Protein AF-0000000069184743 (afdb_homodimer)

Solvent-accessible surface area (backbone atoms only — not comparable to full-atom values): 16119 Å² total; per-residue (Å²): 104,73,85,36,41,31,36,36,33,42,40,35,36,48,42,77,64,71,94,54,90,85,60,66,36,21,38,26,42,37,39,38,44,95,86,50,75,48,71,49,58,67,15,72,68,31,46,42,55,31,58,56,67,32,76,44,82,43,74,52,54,89,83,36,67,30,40,39,35,36,28,29,59,42,98,88,50,79,61,42,82,63,33,32,42,75,45,44,27,59,48,68,73,38,28,46,40,80,41,68,21,28,46,97,89,35,80,39,33,36,36,37,36,34,41,38,80,56,74,61,80,45,72,60,56,41,50,48,49,47,45,47,47,45,45,46,52,48,48,55,64,57,49,77,76,76,71,78,129,104,73,85,37,41,33,36,36,32,41,40,36,36,45,43,76,63,73,96,54,91,86,58,66,36,21,37,28,39,38,40,39,44,95,86,50,76,47,71,50,58,69,16,72,68,31,47,40,56,30,59,57,66,33,76,45,82,43,74,50,53,87,81,37,67,30,41,38,37,35,27,29,59,43,98,88,50,78,61,42,81,63,32,30,39,73,45,47,27,60,47,67,73,38,30,47,40,78,38,70,22,28,46,96,88,36,78,39,36,35,37,38,36,33,43,39,79,56,73,60,81,47,73,60,54,43,50,49,50,48,44,47,47,45,44,46,49,48,48,54,66,58,48,74,76,76,69,77,126

Foldseek 3Di:
DLLFKAKDFDFKAAAPDDPDDPAAFFKKKWKDWPVDIDIFDTQPSQHRIGGTRDIDIDGHDAFTKMKMFIWTDDPVDDTHTGDIDIDHSCCGSFVKDWDFDDDPRDGDDIDIDTDDDDPPPPPCVCVVVVVVVCVVVVVVVVPDPPPDD/DLLFKFKDFDFKAAAPDDPDDPAAFFKKKWKDWPVDIDIFDTQPSQHRIGGTRDIDIDGHDAFTKMKMFIWTDDPVDDTHTGDIDIDHSCCGSFVKDWDFDDDPRDGDDIDIDTDDDDPPPPPCVCVVVCVVCCVVVVVVVPPDPPPDD

Structure (mmCIF, N/CA/C/O backbone):
data_AF-0000000069184743-model_v1
#
loop_
_entity.id
_entity.type
_entity.pdbx_description
1 polymer 'Chromosome undetermined scaffold_4, whole genome shotgun sequence'
#
loop_
_atom_site.group_PDB
_atom_site.id
_atom_site.type_symbol
_atom_site.label_atom_id
_atom_site.label_alt_id
_atom_site.label_comp_id
_atom_site.label_asym_id
_atom_site.label_entity_id
_atom_site.label_seq_id
_atom_site.pdbx_PDB_ins_code
_atom_site.Cartn_x
_atom_site.Cartn_y
_atom_site.Cartn_z
_atom_site.occupancy
_atom_site.B_iso_or_equiv
_atom_site.auth_seq_id
_atom_site.auth_comp_id
_atom_site.auth_asym_id
_atom_site.auth_atom_id
_atom_site.pdbx_PDB_model_num
ATOM 1 N N . MET A 1 1 ? 13.211 12.25 -16.141 1 38.31 1 MET A N 1
ATOM 2 C CA . MET A 1 1 ? 12.016 12.445 -15.312 1 38.31 1 MET A CA 1
ATOM 3 C C . MET A 1 1 ? 12.328 12.203 -13.836 1 38.31 1 MET A C 1
ATOM 5 O O . MET A 1 1 ? 13.07 11.281 -13.5 1 38.31 1 MET A O 1
ATOM 9 N N . ASP A 1 2 ? 12.148 13.32 -13.094 1 52.69 2 ASP A N 1
ATOM 10 C CA . ASP A 1 2 ? 12.672 13.203 -11.742 1 52.69 2 ASP A CA 1
ATOM 11 C C . ASP A 1 2 ? 12 12.062 -10.984 1 52.69 2 ASP A C 1
ATOM 13 O O . ASP A 1 2 ? 10.836 12.156 -10.609 1 52.69 2 ASP A O 1
ATOM 17 N N . ASP A 1 3 ? 12.477 10.93 -11.164 1 61.91 3 ASP A N 1
ATOM 18 C CA . ASP A 1 3 ? 12.078 9.641 -10.609 1 61.91 3 ASP A CA 1
ATOM 19 C C . ASP A 1 3 ? 11.859 9.742 -9.102 1 61.91 3 ASP A C 1
ATOM 21 O O . ASP A 1 3 ? 11.391 8.789 -8.477 1 61.91 3 ASP A O 1
ATOM 25 N N . ARG A 1 4 ? 12 11.031 -8.656 1 75.75 4 ARG A N 1
ATOM 26 C CA . ARG A 1 4 ? 11.938 11.156 -7.203 1 75.75 4 ARG A CA 1
ATOM 27 C C . ARG A 1 4 ? 10.641 11.844 -6.773 1 75.75 4 ARG A C 1
ATOM 29 O O . ARG A 1 4 ? 10.281 11.812 -5.598 1 75.75 4 ARG A O 1
ATOM 36 N N . LYS A 1 5 ? 9.945 12.414 -7.773 1 80.25 5 LYS A N 1
ATOM 37 C CA . LYS A 1 5 ? 8.727 13.125 -7.414 1 80.25 5 LYS A CA 1
ATOM 38 C C . LYS A 1 5 ? 7.52 12.195 -7.434 1 80.25 5 LYS A C 1
ATOM 40 O O . LYS A 1 5 ? 7.406 11.336 -8.312 1 80.25 5 LYS A O 1
ATOM 45 N N . ARG A 1 6 ? 6.707 12.391 -6.344 1 82.44 6 ARG A N 1
ATOM 46 C CA . ARG A 1 6 ? 5.477 11.617 -6.207 1 82.44 6 ARG A CA 1
ATOM 47 C C . ARG A 1 6 ? 4.309 12.516 -5.816 1 82.44 6 ARG A C 1
ATOM 49 O O . ARG A 1 6 ? 4.473 13.445 -5.016 1 82.44 6 ARG A O 1
ATOM 56 N N . LYS A 1 7 ? 3.264 12.273 -6.48 1 85.38 7 LYS A N 1
ATOM 57 C CA . LYS A 1 7 ? 1.997 12.852 -6.031 1 85.38 7 LYS A CA 1
ATOM 58 C C . LYS A 1 7 ? 1.357 11.984 -4.949 1 85.38 7 LYS A C 1
ATOM 60 O O . LYS A 1 7 ? 1.132 10.789 -5.152 1 85.38 7 LYS A O 1
ATOM 65 N N . ILE A 1 8 ? 1.151 12.562 -3.801 1 90.62 8 ILE A N 1
ATOM 66 C CA . ILE A 1 8 ? 0.496 11.859 -2.703 1 90.62 8 ILE A CA 1
ATOM 67 C C . ILE A 1 8 ? -0.889 12.453 -2.461 1 90.62 8 ILE A C 1
ATOM 69 O O . ILE A 1 8 ? -1.027 13.664 -2.283 1 90.62 8 ILE A O 1
ATOM 73 N N . VAL A 1 9 ? -1.854 11.633 -2.527 1 92.19 9 VAL A N 1
ATOM 74 C CA . VAL A 1 9 ? -3.207 12.016 -2.139 1 92.19 9 VAL A CA 1
ATOM 75 C C . VAL A 1 9 ? -3.482 11.555 -0.708 1 92.19 9 VAL A C 1
ATOM 77 O O . VAL A 1 9 ? -3.48 10.352 -0.423 1 92.19 9 VAL A O 1
ATOM 80 N N . ILE A 1 10 ? -3.668 12.531 0.153 1 96.88 10 ILE A N 1
ATOM 81 C CA . ILE A 1 10 ? -4.059 12.258 1.531 1 96.88 10 ILE A CA 1
ATOM 82 C C . ILE A 1 10 ? -5.578 12.125 1.621 1 96.88 10 ILE A C 1
ATOM 84 O O . ILE A 1 10 ? -6.297 13.125 1.593 1 96.88 10 ILE A O 1
ATOM 88 N N . LYS A 1 11 ? -6.035 10.93 1.837 1 94.44 11 LYS A N 1
ATOM 89 C CA . LYS A 1 11 ? -7.473 10.688 1.71 1 94.44 11 LYS A CA 1
ATOM 90 C C . LYS A 1 11 ? -8.195 11.008 3.014 1 94.44 11 LYS A C 1
ATOM 92 O O . LYS A 1 11 ? -9 11.945 3.07 1 94.44 11 LYS A O 1
ATOM 97 N N . GLY A 1 12 ? -7.934 10.258 3.994 1 97.75 12 GLY A N 1
ATOM 98 C CA . GLY A 1 12 ? -8.586 10.383 5.289 1 97.75 12 GLY A CA 1
ATOM 99 C C . GLY A 1 12 ? -7.992 9.461 6.344 1 97.75 12 GLY A C 1
ATOM 100 O O . GLY A 1 12 ? -6.957 8.836 6.117 1 97.75 12 GLY A O 1
ATOM 101 N N . ALA A 1 13 ? -8.641 9.547 7.512 1 98.25 13 ALA A N 1
ATOM 102 C CA . ALA A 1 13 ? -8.18 8.703 8.602 1 98.25 13 ALA A CA 1
ATOM 103 C C . ALA A 1 13 ? -9.344 8.242 9.477 1 98.25 13 ALA A C 1
ATOM 105 O O . ALA A 1 13 ? -10.414 8.852 9.461 1 98.25 13 ALA A O 1
ATOM 106 N N . ASN A 1 14 ? -9.125 7.125 10.062 1 98.06 14 ASN A N 1
ATOM 107 C CA . ASN A 1 14 ? -9.953 6.633 11.156 1 98.06 14 ASN A CA 1
ATOM 108 C C . ASN A 1 14 ? -9.172 6.59 12.469 1 98.06 14 ASN A C 1
ATOM 110 O O . ASN A 1 14 ? -8.273 5.766 12.633 1 98.06 14 ASN A O 1
ATOM 114 N N . LEU A 1 15 ? -9.594 7.492 13.406 1 98.38 15 LEU A N 1
ATOM 115 C CA . LEU A 1 15 ? -8.836 7.641 14.641 1 98.38 15 LEU A CA 1
ATOM 116 C C . LEU A 1 15 ? -9.641 7.129 15.836 1 98.38 15 LEU A C 1
ATOM 118 O O . LEU A 1 15 ? -10.875 7.195 15.828 1 98.38 15 LEU A O 1
ATOM 122 N N . THR A 1 16 ? -8.938 6.66 16.812 1 98 16 THR A N 1
ATOM 123 C CA . THR A 1 16 ? -9.594 6.23 18.047 1 98 16 THR A CA 1
ATOM 124 C C . THR A 1 16 ? -9.266 7.188 19.188 1 98 16 THR A C 1
ATOM 126 O O . THR A 1 16 ? -9.898 7.129 20.25 1 98 16 THR A O 1
ATOM 129 N N . ARG A 1 17 ? -8.328 8.102 18.938 1 97.25 17 ARG A N 1
ATOM 130 C CA . ARG A 1 17 ? -7.898 9.055 19.953 1 97.25 17 ARG A CA 1
ATOM 131 C C . ARG A 1 17 ? -8.453 10.445 19.672 1 97.25 17 ARG A C 1
ATOM 133 O O . ARG A 1 17 ? -8.461 10.891 18.516 1 97.25 17 ARG A O 1
ATOM 140 N N . SER A 1 18 ? -8.891 11.039 20.734 1 96.12 18 SER A N 1
ATOM 141 C CA . SER A 1 18 ? -9.25 12.453 20.719 1 96.12 18 SER A CA 1
ATOM 142 C C . SER A 1 18 ? -8.406 13.266 21.688 1 96.12 18 SER A C 1
ATOM 144 O O . SER A 1 18 ? -8.117 12.805 22.797 1 96.12 18 SER A O 1
ATOM 146 N N . THR A 1 19 ? -8.047 14.438 21.172 1 94.56 19 THR A N 1
ATOM 147 C CA . THR A 1 19 ? -7.301 15.336 22.047 1 94.56 19 THR A CA 1
ATOM 148 C C . THR A 1 19 ? -8.25 16.266 22.797 1 94.56 19 THR A C 1
ATOM 150 O O . THR A 1 19 ? -7.816 17.047 23.656 1 94.56 19 THR A O 1
ATOM 153 N N . LYS A 1 20 ? -9.477 16.188 22.469 1 90.31 20 LYS A N 1
ATOM 154 C CA . LYS A 1 20 ? -10.477 17.109 23.016 1 90.31 20 LYS A CA 1
ATOM 155 C C . LYS A 1 20 ? -11.477 16.359 23.891 1 90.31 20 LYS A C 1
ATOM 157 O O . LYS A 1 20 ? -11.805 15.203 23.625 1 90.31 20 LYS A O 1
ATOM 162 N N . LEU A 1 21 ? -12 17.078 24.906 1 87.94 21 LEU A N 1
ATOM 163 C CA . LEU A 1 21 ? -13.023 16.531 25.797 1 87.94 21 LEU A CA 1
ATOM 164 C C . LEU A 1 21 ? -14.406 17.062 25.422 1 87.94 21 LEU A C 1
ATOM 166 O O . LEU A 1 21 ? -15.383 16.312 25.422 1 87.94 21 LEU A O 1
ATOM 170 N N . PHE A 1 22 ? -14.516 18.297 25 1 87.75 22 PHE A N 1
ATOM 171 C CA . PHE A 1 22 ? -15.836 18.891 24.859 1 87.75 22 PHE A CA 1
ATOM 172 C C . PHE A 1 22 ? -16.047 19.422 23.453 1 87.75 22 PHE A C 1
ATOM 174 O O . PHE A 1 22 ? -17.172 19.672 23.031 1 87.75 22 PHE A O 1
ATOM 181 N N . SER A 1 23 ? -14.953 19.766 22.75 1 90.12 23 SER A N 1
ATOM 182 C CA . SER A 1 23 ? -15.062 20.266 21.391 1 90.12 23 SER A CA 1
ATOM 183 C C . SER A 1 23 ? -14.57 19.234 20.375 1 90.12 23 SER A C 1
ATOM 185 O O . SER A 1 23 ? -13.938 18.25 20.766 1 90.12 23 SER A O 1
ATOM 187 N N . LYS A 1 24 ? -14.984 19.453 19.156 1 94.94 24 LYS A N 1
ATOM 188 C CA . LYS A 1 24 ? -14.555 18.531 18.109 1 94.94 24 LYS A CA 1
ATOM 189 C C . LYS A 1 24 ? -13.148 18.859 17.609 1 94.94 24 LYS A C 1
ATOM 191 O O . LYS A 1 24 ? -12.766 20.031 17.547 1 94.94 24 LYS A O 1
ATOM 196 N N . MET A 1 25 ? -12.414 17.859 17.234 1 97.31 25 MET A N 1
ATOM 197 C CA . MET A 1 25 ? -11.078 18.062 16.672 1 97.31 25 MET A CA 1
ATOM 198 C C . MET A 1 25 ? -11.172 18.609 15.25 1 97.31 25 MET A C 1
ATOM 200 O O . MET A 1 25 ? -12.117 18.312 14.523 1 97.31 25 MET A O 1
ATOM 204 N N . ASN A 1 26 ? -10.172 19.359 14.867 1 98.12 26 ASN A N 1
ATOM 205 C CA . ASN A 1 26 ? -9.969 19.891 13.523 1 98.12 26 ASN A CA 1
ATOM 206 C C . ASN A 1 26 ? -8.672 19.391 12.906 1 98.12 26 ASN A C 1
ATOM 208 O O . ASN A 1 26 ? -7.723 20.156 12.727 1 98.12 26 ASN A O 1
ATOM 212 N N . PRO A 1 27 ? -8.633 18.125 12.57 1 98.6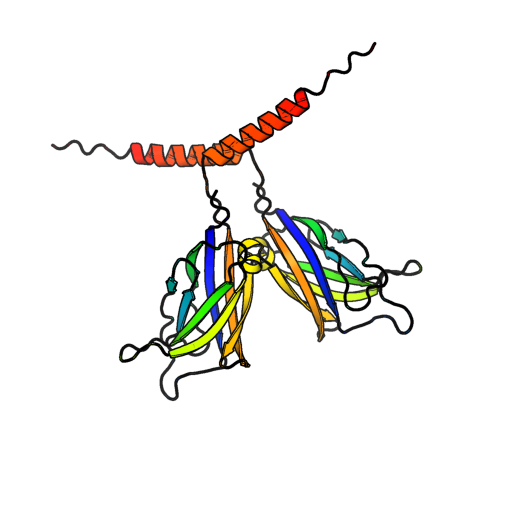2 27 PRO A N 1
ATOM 213 C CA . PRO A 1 27 ? -7.375 17.5 12.172 1 98.62 27 PRO A CA 1
ATOM 214 C C . PRO A 1 27 ? -6.863 18 10.828 1 98.62 27 P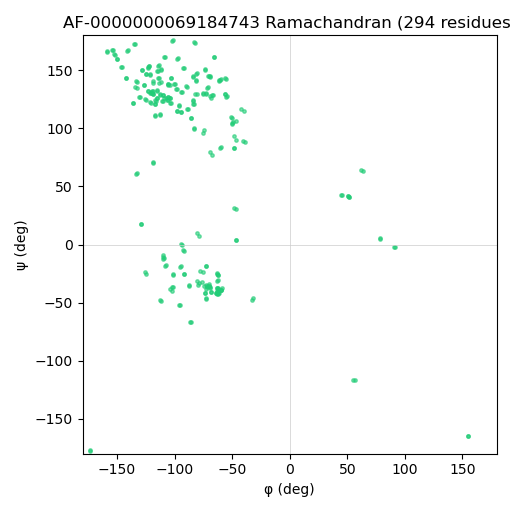RO A C 1
ATOM 216 O O . PRO A 1 27 ? -7.656 18.266 9.922 1 98.62 27 PRO A O 1
ATOM 219 N N . PHE A 1 28 ? -5.555 18.109 10.68 1 98.69 28 PHE A N 1
ATOM 220 C CA . PHE A 1 28 ? -4.824 18.266 9.43 1 98.69 28 PHE A CA 1
ATOM 221 C C . PHE A 1 28 ? -3.529 17.453 9.461 1 98.69 28 PHE A C 1
ATOM 223 O O . PHE A 1 28 ? -3.125 16.953 10.523 1 98.69 28 PHE A O 1
ATOM 230 N N . VAL A 1 29 ? -2.924 17.297 8.273 1 98.75 29 VAL A N 1
ATOM 231 C CA . VAL A 1 29 ? -1.747 16.438 8.156 1 98.75 29 VAL A CA 1
ATOM 232 C C . VAL A 1 29 ? -0.531 17.281 7.781 1 98.75 29 VAL A C 1
ATOM 234 O O . VAL A 1 29 ? -0.613 18.141 6.902 1 98.75 29 VAL A O 1
ATOM 237 N N . LYS A 1 30 ? 0.508 17.062 8.477 1 98.5 30 LYS A N 1
ATOM 238 C CA . LYS A 1 30 ? 1.821 17.578 8.117 1 98.5 30 LYS A CA 1
ATOM 239 C C . LYS A 1 30 ? 2.742 16.484 7.613 1 98.5 30 LYS A C 1
ATOM 241 O O . LYS A 1 30 ? 2.889 15.438 8.266 1 98.5 30 LYS A O 1
ATOM 246 N N . ILE A 1 31 ? 3.303 16.688 6.434 1 97.75 31 ILE A N 1
ATOM 247 C CA . ILE A 1 31 ? 4.293 15.789 5.859 1 97.75 31 ILE A CA 1
ATOM 248 C C . ILE A 1 31 ? 5.68 16.422 5.938 1 97.75 31 ILE A C 1
ATOM 250 O O . ILE A 1 31 ? 5.887 17.531 5.449 1 97.75 31 ILE A O 1
ATOM 254 N N . ILE A 1 32 ? 6.551 15.672 6.559 1 97.69 32 ILE A N 1
ATOM 255 C CA . ILE A 1 32 ? 7.895 16.203 6.758 1 97.69 32 ILE A CA 1
ATOM 256 C C . ILE A 1 32 ? 8.906 15.336 6.012 1 97.69 32 ILE A C 1
ATOM 258 O O . ILE A 1 32 ? 9.156 14.188 6.398 1 97.69 32 ILE A O 1
ATOM 262 N N . THR A 1 33 ? 9.484 15.922 4.977 1 95.5 33 THR A N 1
ATOM 263 C CA . THR A 1 33 ? 10.594 15.289 4.273 1 95.5 33 THR A CA 1
ATOM 264 C C . THR A 1 33 ? 11.922 15.922 4.684 1 95.5 33 THR A C 1
ATOM 266 O O . THR A 1 33 ? 11.953 16.859 5.48 1 95.5 33 THR A O 1
ATOM 269 N N . GLN A 1 34 ? 13.031 15.273 4.113 1 94 34 GLN A N 1
ATOM 270 C CA . GLN A 1 34 ? 14.336 15.867 4.395 1 94 34 GLN A CA 1
ATOM 271 C C . GLN A 1 34 ? 14.438 17.281 3.826 1 94 34 GLN A C 1
ATOM 273 O O . GLN A 1 34 ? 15.148 18.125 4.371 1 94 34 GLN A O 1
ATOM 278 N N . LYS A 1 35 ? 13.711 17.578 2.85 1 91.94 35 LYS A N 1
ATOM 279 C CA . LYS A 1 35 ? 13.852 18.828 2.1 1 91.94 35 LYS A CA 1
ATOM 280 C C . LYS A 1 35 ? 12.773 19.844 2.49 1 91.94 35 LYS A C 1
ATOM 282 O O . LYS A 1 35 ? 13.047 21.031 2.6 1 91.94 35 LYS A O 1
ATOM 287 N N . GLN A 1 36 ? 11.547 19.375 2.695 1 94.06 36 GLN A N 1
ATOM 288 C CA . GLN A 1 36 ? 10.422 20.312 2.818 1 94.06 36 GLN A CA 1
ATOM 289 C C . GLN A 1 36 ? 9.344 19.734 3.736 1 94.06 36 GLN A C 1
ATOM 291 O O . GLN A 1 36 ? 9.367 18.562 4.078 1 94.06 36 GLN A O 1
ATOM 296 N N . GLN A 1 37 ? 8.539 20.672 4.215 1 97 37 GLN A N 1
ATOM 297 C CA . GLN A 1 37 ? 7.324 20.328 4.934 1 97 37 GLN A CA 1
ATOM 298 C C . GLN A 1 37 ? 6.078 20.719 4.148 1 97 37 GLN A C 1
ATOM 300 O O . GLN A 1 37 ? 6.062 21.781 3.5 1 97 37 GLN A O 1
ATOM 305 N N . TYR A 1 38 ? 5.062 19.828 4.191 1 95.75 38 TYR A N 1
ATOM 306 C CA . TYR A 1 38 ? 3.779 20.062 3.545 1 95.75 38 TYR A CA 1
ATOM 307 C C . TYR A 1 38 ? 2.637 19.969 4.547 1 95.75 38 TYR A C 1
ATOM 309 O O . TYR A 1 38 ? 2.752 19.266 5.562 1 95.75 38 TYR A O 1
ATOM 317 N N . ARG A 1 39 ? 1.581 20.656 4.266 1 96.44 39 ARG A N 1
ATOM 318 C CA . ARG A 1 39 ? 0.405 20.609 5.129 1 96.44 39 ARG A CA 1
ATOM 319 C C . ARG A 1 39 ? -0.869 20.422 4.309 1 96.44 39 ARG A C 1
ATOM 321 O O . ARG A 1 39 ? -1.02 21.016 3.242 1 96.44 39 ARG A O 1
ATOM 328 N N . SER A 1 40 ? -1.727 19.641 4.824 1 97.25 40 SER A N 1
ATOM 329 C CA . SER A 1 40 ? -3.047 19.5 4.223 1 97.25 40 SER A CA 1
ATOM 330 C C . SER A 1 40 ? -3.984 20.609 4.672 1 97.25 40 SER A C 1
ATOM 332 O O . SER A 1 40 ? -3.643 21.406 5.555 1 97.25 40 SER A O 1
ATOM 334 N N . SER A 1 41 ? -5.172 20.609 4.062 1 97.62 41 SER A N 1
ATOM 335 C CA . SER A 1 41 ? -6.266 21.406 4.605 1 97.62 41 SER A CA 1
ATOM 336 C C . SER A 1 41 ? -6.715 20.891 5.965 1 97.62 41 SER A C 1
ATOM 338 O O . SER A 1 41 ? -6.41 19.75 6.328 1 97.62 41 SER A O 1
ATOM 340 N N . ILE A 1 42 ? -7.395 21.766 6.645 1 98.12 42 ILE A N 1
ATOM 341 C CA . ILE A 1 42 ? -7.988 21.406 7.926 1 98.12 42 ILE A CA 1
ATOM 342 C C . ILE A 1 42 ? -9.344 20.734 7.691 1 98.12 42 ILE A C 1
ATOM 344 O O . ILE A 1 42 ? -10.188 21.266 6.965 1 98.12 42 ILE A O 1
ATOM 348 N N . SER A 1 43 ? -9.484 19.531 8.211 1 97.88 43 SER A N 1
ATOM 349 C CA . SER A 1 43 ? -10.812 18.922 8.234 1 97.88 43 SER A CA 1
ATOM 350 C C . SER A 1 43 ? -11.625 19.406 9.43 1 97.88 43 SER A C 1
ATOM 352 O O . SER A 1 43 ? -11.508 18.859 10.531 1 97.88 43 SER A O 1
ATOM 354 N N . LYS A 1 44 ? -12.523 20.359 9.18 1 96.56 44 LYS A N 1
ATOM 355 C CA . LYS A 1 44 ? -13.156 21.109 10.273 1 96.56 44 LYS A CA 1
ATOM 356 C C . LYS A 1 44 ? -14.148 20.234 11.031 1 96.56 44 LYS A C 1
ATOM 358 O O . LYS A 1 44 ? -14.984 19.562 10.422 1 96.56 44 LYS A O 1
ATOM 363 N N . ALA A 1 45 ? -14.086 20.297 12.297 1 95.62 45 ALA A N 1
ATOM 364 C CA . ALA A 1 45 ? -14.984 19.609 13.219 1 95.62 45 ALA A CA 1
ATOM 365 C C . ALA A 1 45 ? -15.195 18.156 12.805 1 95.62 45 ALA A C 1
ATOM 367 O O . ALA A 1 45 ? -16.312 17.641 12.867 1 95.62 45 ALA A O 1
ATOM 368 N N . ALA A 1 46 ? -14.086 17.469 12.398 1 95.81 46 ALA A N 1
ATOM 369 C CA . ALA A 1 46 ? -14.203 16.109 11.859 1 95.81 46 ALA A CA 1
ATOM 370 C C . ALA A 1 46 ? -13.984 15.062 12.945 1 95.81 46 ALA A C 1
ATOM 372 O O . ALA A 1 46 ? -14.328 13.891 12.766 1 95.81 46 ALA A O 1
ATOM 373 N N . GLU A 1 47 ? -13.398 15.438 14.016 1 95.19 47 GLU A N 1
ATOM 374 C CA . GLU A 1 47 ? -13.148 14.531 15.133 1 95.19 47 GLU A CA 1
ATOM 375 C C . GLU A 1 47 ? -12.375 13.297 14.688 1 95.19 47 GLU A C 1
ATOM 377 O O . GLU A 1 47 ? -11.289 13.414 14.117 1 95.19 47 GLU A O 1
ATOM 382 N N . LYS A 1 48 ? -12.891 12.148 14.773 1 97.5 48 LYS A N 1
ATOM 383 C CA . LYS A 1 48 ? -12.133 10.914 14.617 1 97.5 48 LYS A CA 1
ATOM 384 C C . LYS A 1 48 ? -12.195 10.414 13.18 1 97.5 48 LYS A C 1
ATOM 386 O O . LYS A 1 48 ? -11.531 9.438 12.82 1 97.5 48 LYS A O 1
ATOM 391 N N . ASN A 1 49 ? -12.898 11.133 12.352 1 98.12 49 ASN A N 1
ATOM 392 C CA . ASN A 1 49 ? -13.047 10.672 10.977 1 98.12 49 ASN A CA 1
ATOM 393 C C . ASN A 1 49 ? -12.789 11.805 9.977 1 98.12 49 ASN A C 1
ATOM 395 O O . ASN A 1 49 ? -13.656 12.125 9.164 1 98.12 49 ASN A O 1
ATOM 399 N N . PRO A 1 50 ? -11.594 12.367 9.977 1 98.56 50 PRO A N 1
ATOM 400 C CA . PRO A 1 50 ? -11.289 13.445 9.031 1 98.56 50 PRO A CA 1
ATOM 401 C C . PRO A 1 50 ? -11.172 12.953 7.594 1 98.56 50 PRO A C 1
ATOM 403 O O . PRO A 1 50 ? -10.68 11.844 7.352 1 98.56 50 PRO A O 1
ATOM 406 N N . ILE A 1 51 ? -11.602 13.773 6.695 1 98.19 51 ILE A N 1
ATOM 407 C CA . ILE A 1 51 ? -11.422 13.609 5.258 1 98.19 51 ILE A CA 1
ATOM 408 C C . ILE A 1 51 ? -10.742 14.844 4.672 1 98.19 51 ILE A C 1
ATOM 410 O O . ILE A 1 51 ? -11.211 15.969 4.871 1 98.19 51 ILE A O 1
ATOM 414 N N . TRP A 1 52 ? -9.625 14.68 3.99 1 98.25 52 TRP A N 1
ATOM 415 C CA . TRP A 1 52 ? -8.898 15.82 3.439 1 98.25 52 TRP A CA 1
ATOM 416 C C . TRP A 1 52 ? -8.961 15.82 1.915 1 98.25 52 TRP A C 1
ATOM 418 O O . TRP A 1 52 ? -9.203 16.859 1.296 1 98.25 52 TRP A O 1
ATOM 428 N N . ASN A 1 53 ? -8.672 14.68 1.388 1 95.94 53 ASN A N 1
ATOM 429 C CA . ASN A 1 53 ? -8.562 14.547 -0.06 1 95.94 53 ASN A CA 1
ATOM 430 C C . ASN A 1 53 ? -7.637 15.609 -0.651 1 95.94 53 ASN A C 1
ATOM 432 O O . ASN A 1 53 ? -7.969 16.234 -1.66 1 95.94 53 ASN A O 1
ATOM 436 N N . ASP A 1 54 ? -6.578 15.859 0.022 1 96.06 54 ASP A N 1
ATOM 437 C CA . ASP A 1 54 ? -5.57 16.812 -0.431 1 96.06 54 ASP A CA 1
ATOM 438 C C . ASP A 1 54 ? -4.484 16.125 -1.247 1 96.06 54 ASP A C 1
ATOM 440 O O . ASP A 1 54 ? -4.168 14.953 -1.003 1 96.06 54 ASP A O 1
ATOM 444 N N . THR A 1 55 ? -3.92 16.875 -2.119 1 92.88 55 THR A N 1
ATOM 445 C CA . THR A 1 55 ? -2.826 16.375 -2.947 1 92.88 55 THR A CA 1
ATOM 446 C C . THR A 1 55 ? -1.56 17.203 -2.721 1 92.88 55 THR A C 1
ATOM 448 O O . THR A 1 55 ? -1.611 18.438 -2.682 1 92.88 55 THR A O 1
ATOM 451 N N . GLU A 1 56 ? -0.531 16.469 -2.496 1 93.38 56 GLU A N 1
ATOM 452 C CA . GLU A 1 56 ? 0.775 17.109 -2.387 1 93.38 56 GLU A CA 1
ATOM 453 C C . GLU A 1 56 ? 1.785 16.469 -3.338 1 93.38 56 GLU A C 1
ATOM 455 O O . GLU A 1 56 ? 1.806 15.25 -3.504 1 93.38 56 GLU A O 1
ATOM 460 N N . LEU A 1 57 ? 2.533 17.328 -3.959 1 89.62 57 LEU A N 1
ATOM 461 C CA . LEU A 1 57 ? 3.676 16.859 -4.734 1 89.62 57 LEU A CA 1
ATOM 462 C C . LEU A 1 57 ? 4.953 16.906 -3.9 1 89.62 57 LEU A C 1
ATOM 464 O O . LEU A 1 57 ? 5.434 17.984 -3.551 1 89.62 57 LEU A O 1
ATOM 468 N N . ILE A 1 58 ? 5.434 15.648 -3.67 1 91.06 58 ILE A N 1
ATOM 469 C CA . ILE A 1 58 ? 6.598 15.641 -2.787 1 91.06 58 ILE A CA 1
ATOM 470 C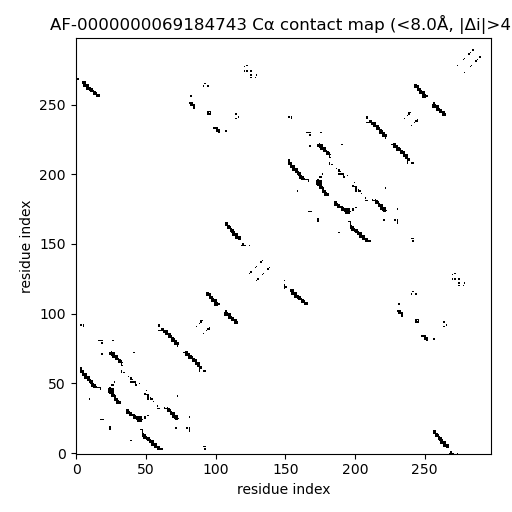 C . ILE A 1 58 ? 7.777 14.984 -3.496 1 91.06 58 ILE A C 1
ATOM 472 O O . ILE A 1 58 ? 7.594 14.227 -4.449 1 91.06 58 ILE A O 1
ATOM 476 N N . GLU A 1 59 ? 8.922 15.398 -3.064 1 86.56 59 GLU A N 1
ATOM 477 C CA . GLU A 1 59 ? 10.148 14.742 -3.52 1 86.56 59 GLU A CA 1
ATOM 478 C C . GLU A 1 59 ? 10.711 13.82 -2.447 1 86.56 59 GLU A C 1
ATOM 480 O O . GLU A 1 59 ? 10.891 14.227 -1.297 1 86.56 59 GLU A O 1
ATOM 485 N N . VAL A 1 60 ? 10.906 12.547 -2.932 1 87.06 60 VAL A N 1
ATOM 486 C CA . VAL A 1 60 ? 11.352 11.539 -1.975 1 87.06 60 VAL A CA 1
ATOM 487 C C . VAL A 1 60 ? 12.68 10.945 -2.434 1 87.06 60 VAL A C 1
ATOM 489 O O . VAL A 1 60 ? 12.781 10.43 -3.549 1 87.06 60 VAL A O 1
ATOM 492 N N . ASP A 1 61 ? 13.688 11.039 -1.591 1 88.75 61 ASP A N 1
ATOM 493 C CA . ASP A 1 61 ? 14.961 10.375 -1.879 1 88.75 61 ASP A CA 1
ATOM 494 C C . ASP A 1 61 ? 14.93 8.914 -1.435 1 88.75 61 ASP A C 1
ATOM 496 O O . ASP A 1 61 ? 14.297 8.578 -0.437 1 88.75 61 ASP A O 1
ATOM 500 N N . THR A 1 62 ? 15.68 8.055 -2.295 1 84.56 62 THR A N 1
ATOM 501 C CA . THR A 1 62 ? 15.805 6.652 -1.91 1 84.56 62 THR A CA 1
ATOM 502 C C . THR A 1 62 ? 16.406 6.527 -0.515 1 84.56 62 THR A C 1
ATOM 504 O O . THR A 1 62 ? 17.422 7.164 -0.21 1 84.56 62 THR A O 1
ATOM 507 N N . GLY A 1 63 ? 15.797 5.801 0.287 1 89.62 63 GLY A N 1
ATOM 508 C CA . GLY A 1 63 ? 16.312 5.562 1.628 1 89.62 63 GLY A CA 1
ATOM 509 C C . GLY A 1 63 ? 15.789 6.555 2.65 1 89.62 63 GLY A C 1
ATOM 510 O O . GLY A 1 63 ? 16.047 6.406 3.85 1 89.62 63 GLY A O 1
ATOM 511 N N . GLU A 1 64 ? 15.008 7.469 2.156 1 93.19 64 GLU A N 1
ATOM 512 C CA . GLU A 1 64 ? 14.5 8.484 3.074 1 93.19 64 GLU A CA 1
ATOM 513 C C . GLU A 1 64 ? 13.289 7.973 3.855 1 93.19 64 GLU A C 1
ATOM 515 O O . GLU A 1 64 ? 12.445 7.27 3.303 1 93.19 64 GLU A O 1
ATOM 520 N N . ASN A 1 65 ? 13.258 8.367 5.125 1 95.44 65 ASN A N 1
ATOM 521 C CA . ASN A 1 65 ? 12.047 8.227 5.93 1 95.44 65 ASN A CA 1
ATOM 522 C C . ASN A 1 65 ? 11.273 9.539 5.996 1 95.44 65 ASN A C 1
ATOM 524 O O . ASN A 1 65 ? 11.859 10.602 6.203 1 95.44 65 ASN A O 1
ATOM 528 N N . ILE A 1 66 ? 9.992 9.414 5.789 1 96.06 66 ILE A N 1
ATOM 529 C CA . ILE A 1 66 ? 9.109 10.57 5.781 1 96.06 66 ILE A CA 1
ATOM 530 C C . ILE A 1 66 ? 8.172 10.508 6.98 1 96.06 66 ILE A C 1
ATOM 532 O O . ILE A 1 66 ? 7.52 9.492 7.223 1 96.06 66 ILE A O 1
ATOM 536 N N . LYS A 1 67 ? 8.141 11.602 7.668 1 98.06 67 LYS A N 1
ATOM 537 C CA . LYS A 1 67 ? 7.262 11.656 8.828 1 98.06 67 LYS A CA 1
ATOM 538 C C . LYS A 1 67 ? 5.91 12.266 8.477 1 98.06 67 LYS A C 1
ATOM 540 O O . LYS A 1 67 ? 5.852 13.266 7.754 1 98.06 67 LYS A O 1
ATOM 545 N N . LEU A 1 68 ? 4.883 11.555 8.906 1 98.31 68 LEU A N 1
ATOM 546 C CA . LEU A 1 68 ? 3.52 12.055 8.773 1 98.31 68 LEU A CA 1
ATOM 547 C C . LEU A 1 68 ? 2.887 12.273 10.148 1 98.31 68 LEU A C 1
ATOM 549 O O . LEU A 1 68 ? 2.809 11.344 10.953 1 98.31 68 LEU A O 1
ATOM 553 N N . GLN A 1 69 ? 2.424 13.562 10.344 1 98.81 69 GLN A N 1
ATOM 554 C CA . GLN A 1 69 ? 1.778 13.906 11.609 1 98.81 69 GLN A CA 1
ATOM 555 C C . GLN A 1 69 ? 0.335 14.352 11.383 1 98.81 69 GLN A C 1
ATOM 557 O O . GLN A 1 69 ? 0.062 15.172 10.5 1 98.81 69 GLN A O 1
ATOM 562 N N . ILE A 1 70 ? -0.508 13.742 12.141 1 98.88 70 ILE A N 1
ATOM 563 C CA . ILE A 1 70 ? -1.872 14.25 12.234 1 98.88 70 ILE A CA 1
ATOM 564 C C . ILE A 1 70 ? -2.004 15.148 13.461 1 98.88 70 ILE A C 1
ATOM 566 O O . ILE A 1 70 ? -1.801 14.695 14.594 1 98.88 70 ILE A O 1
ATOM 570 N N . LEU A 1 71 ? -2.373 16.453 13.164 1 98.75 71 LEU A N 1
ATOM 571 C CA . LEU A 1 71 ? -2.414 17.453 14.234 1 98.75 71 LEU A CA 1
ATOM 572 C C . LEU A 1 71 ? -3.807 18.062 14.352 1 98.75 71 LEU A C 1
ATOM 574 O O . LEU A 1 71 ? -4.527 18.172 13.359 1 98.75 71 LEU A O 1
ATOM 578 N N . ASP A 1 72 ? -4.176 18.391 15.547 1 98.25 72 ASP A N 1
ATOM 579 C CA . ASP A 1 72 ? -5.418 19.109 15.812 1 98.25 72 ASP A CA 1
ATOM 580 C C . ASP A 1 72 ? -5.203 20.609 15.766 1 98.25 72 ASP A C 1
ATOM 582 O O . ASP A 1 72 ? -4.484 21.172 16.594 1 98.25 72 ASP A O 1
ATOM 586 N N . PHE A 1 73 ? -5.848 21.203 14.852 1 97.19 73 PHE A N 1
ATOM 587 C CA . PHE A 1 73 ? -5.723 22.641 14.688 1 97.19 73 PHE A CA 1
ATOM 588 C C . PHE A 1 73 ? -6.496 23.375 15.773 1 97.19 73 PHE A C 1
ATOM 590 O O . PHE A 1 73 ? -7.625 23 16.094 1 97.19 73 PHE A O 1
ATOM 597 N N . ASN A 1 74 ? -5.766 24.297 16.344 1 89.38 74 ASN A N 1
ATOM 598 C CA . ASN A 1 74 ? -6.352 25.234 17.312 1 89.38 74 ASN A CA 1
ATOM 599 C C . ASN A 1 74 ? -5.984 26.672 16.984 1 89.38 74 ASN A C 1
ATOM 601 O O . ASN A 1 74 ? -4.809 27 16.812 1 89.38 74 ASN A O 1
ATOM 605 N N . SER A 1 75 ? -6.957 27.562 16.875 1 84.12 75 SER A N 1
ATOM 606 C CA . SER A 1 75 ? -6.695 28.938 16.484 1 84.12 75 SER A CA 1
ATOM 607 C C . SER A 1 75 ? -6.008 29.719 17.609 1 84.12 75 SER A C 1
ATOM 609 O O . SER A 1 75 ? -5.363 30.734 17.359 1 84.12 75 SER A O 1
ATOM 611 N N . ARG A 1 76 ? -6.062 29.25 18.859 1 86.06 76 ARG A N 1
ATOM 612 C CA . ARG A 1 76 ? -5.59 30 20.016 1 86.06 76 ARG A CA 1
ATOM 613 C C . ARG A 1 76 ? -4.219 29.516 20.469 1 86.06 76 ARG A C 1
ATOM 615 O O . ARG A 1 76 ? -3.48 30.25 21.141 1 86.06 76 ARG A O 1
ATOM 622 N N . VAL A 1 77 ? -3.959 28.25 20.156 1 89.44 77 VAL A N 1
ATOM 623 C CA . VAL A 1 77 ? -2.715 27.656 20.625 1 89.44 77 VAL A CA 1
ATOM 624 C C . VAL A 1 77 ? -2.061 26.875 19.484 1 89.44 77 VAL A C 1
ATOM 626 O O . VAL A 1 77 ? -2.635 26.75 18.406 1 89.44 77 VAL A O 1
ATOM 629 N N . GLU A 1 78 ? -0.844 26.391 19.703 1 94.62 78 GLU A N 1
ATOM 630 C CA . GLU A 1 78 ? -0.155 25.516 18.75 1 94.62 78 GLU A CA 1
ATOM 631 C C . GLU A 1 78 ? -0.934 24.234 18.5 1 94.62 78 GLU A C 1
ATOM 633 O O . GLU A 1 78 ? -1.545 23.688 19.422 1 94.62 78 GLU A O 1
ATOM 638 N N . PRO A 1 79 ? -0.935 23.766 17.297 1 96.62 79 PRO A N 1
ATOM 639 C CA . PRO A 1 79 ? -1.621 22.5 17.031 1 96.62 79 PRO A CA 1
ATOM 640 C C . PRO A 1 79 ? -1.109 21.359 17.906 1 96.62 79 PRO A C 1
ATOM 642 O O . PRO A 1 79 ? 0.082 21.297 18.219 1 96.62 79 PRO A O 1
ATOM 645 N N . GLU A 1 80 ? -2.062 20.516 18.297 1 97.19 80 GLU A N 1
ATOM 646 C CA . GLU A 1 80 ? -1.729 19.375 19.141 1 97.19 80 GLU A CA 1
ATOM 647 C C . GLU A 1 80 ? -1.619 18.078 18.328 1 97.19 80 GLU A C 1
ATOM 649 O O . GLU A 1 80 ? -2.457 17.812 17.469 1 97.19 80 GLU A O 1
ATOM 654 N N . LEU A 1 81 ? -0.601 17.297 18.656 1 98.38 81 LEU A N 1
ATOM 655 C CA . LEU A 1 81 ? -0.41 16.016 17.984 1 98.38 81 LEU A CA 1
ATOM 656 C C . LEU A 1 81 ? -1.507 15.023 18.359 1 98.38 81 LEU A C 1
ATOM 658 O O . LEU A 1 81 ? -1.719 14.75 19.547 1 98.38 81 LEU A O 1
ATOM 662 N N . ILE A 1 82 ? -2.125 14.492 17.344 1 98.56 82 ILE A N 1
ATOM 663 C CA . ILE A 1 82 ? -3.104 13.43 17.547 1 98.56 82 ILE A CA 1
ATOM 664 C C . ILE A 1 82 ? -2.436 12.07 17.359 1 98.56 82 ILE A C 1
ATOM 666 O O . ILE A 1 82 ? -2.529 11.203 18.234 1 98.56 82 ILE A O 1
ATOM 670 N N . ALA A 1 83 ? -1.762 11.891 16.266 1 98.81 83 ALA A N 1
ATOM 671 C CA . ALA A 1 83 ? -1.097 10.656 15.883 1 98.81 83 ALA A CA 1
ATOM 672 C C . ALA A 1 83 ? -0 10.914 14.852 1 98.81 83 ALA A C 1
ATOM 674 O O . ALA A 1 83 ? 0.075 12.008 14.281 1 98.81 83 ALA A O 1
ATOM 675 N N . GLU A 1 84 ? 0.824 9.914 14.672 1 98.75 84 GLU A N 1
ATOM 676 C CA . GLU A 1 84 ? 1.875 10.062 13.664 1 98.75 84 GLU A CA 1
ATOM 677 C C . GLU A 1 84 ? 2.293 8.711 13.102 1 98.75 84 GLU A C 1
ATOM 679 O O . GLU A 1 84 ? 1.947 7.664 13.656 1 98.75 84 GLU A O 1
ATOM 684 N N . THR A 1 85 ? 2.973 8.672 11.977 1 97.81 85 THR A N 1
ATOM 685 C CA . THR A 1 85 ? 3.562 7.48 11.375 1 97.81 85 THR A CA 1
ATOM 686 C C . THR A 1 85 ? 4.754 7.855 10.492 1 97.81 85 THR A C 1
ATOM 688 O O . THR A 1 85 ? 5.039 9.039 10.297 1 97.81 85 THR A O 1
ATOM 691 N N . THR A 1 86 ? 5.473 6.938 10.117 1 97.06 86 THR A N 1
ATOM 692 C CA . THR A 1 86 ? 6.605 7.113 9.219 1 97.06 86 THR A CA 1
ATOM 693 C C . THR A 1 86 ? 6.406 6.305 7.938 1 97.06 86 THR A C 1
ATOM 695 O O . THR A 1 86 ? 5.992 5.145 7.988 1 97.06 86 THR A O 1
ATOM 698 N N . LEU A 1 87 ? 6.629 6.93 6.855 1 93.44 87 LEU A N 1
ATOM 699 C CA . LEU A 1 87 ? 6.629 6.281 5.547 1 93.44 87 LEU A CA 1
ATOM 700 C C . LEU A 1 87 ? 8.055 6.066 5.043 1 93.44 87 LEU A C 1
ATOM 702 O O . LEU A 1 87 ? 8.914 6.934 5.211 1 93.44 87 LEU A O 1
ATOM 706 N N . THR A 1 88 ? 8.281 4.984 4.387 1 90.94 88 THR A N 1
ATOM 707 C CA . THR A 1 88 ? 9.586 4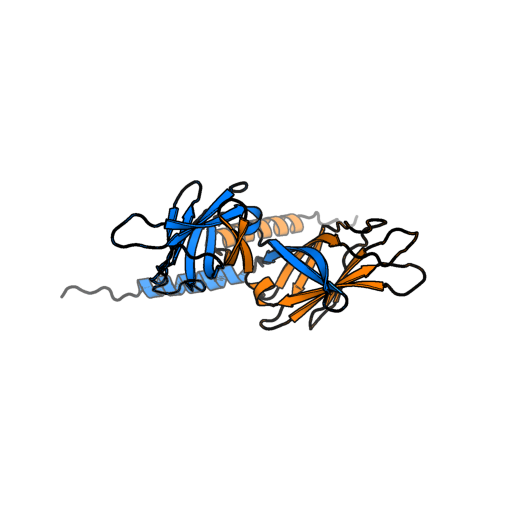.727 3.785 1 90.94 88 THR A CA 1
ATOM 708 C C . THR A 1 88 ? 9.586 5.102 2.307 1 90.94 88 THR A C 1
ATOM 710 O O . THR A 1 88 ? 8.523 5.164 1.677 1 90.94 88 THR A O 1
ATOM 713 N N . SER A 1 89 ? 10.773 5.289 1.785 1 88.75 89 SER A N 1
ATOM 714 C CA . SER A 1 89 ? 10.883 5.559 0.355 1 88.75 89 SER A CA 1
ATOM 715 C C . SER A 1 89 ? 10.383 4.379 -0.47 1 88.75 89 SER A C 1
ATOM 717 O O . SER A 1 89 ? 9.797 4.566 -1.538 1 88.75 89 SER A O 1
ATOM 719 N N . GLU A 1 90 ? 10.539 3.158 0.065 1 81.88 90 GLU A N 1
ATOM 720 C CA . GLU A 1 90 ? 10.055 1.979 -0.648 1 81.88 90 GLU A CA 1
ATOM 721 C C . GLU A 1 90 ? 8.539 2.008 -0.799 1 81.88 90 GLU A C 1
ATOM 723 O O . GLU A 1 90 ? 8.008 1.655 -1.854 1 81.88 90 GLU A O 1
ATOM 728 N N . GLU A 1 91 ? 7.91 2.402 0.25 1 84.06 91 GLU A N 1
ATOM 729 C CA . GLU A 1 91 ? 6.457 2.512 0.206 1 84.06 91 GLU A CA 1
ATOM 730 C C . GLU A 1 91 ? 6.012 3.561 -0.81 1 84.06 91 GLU A C 1
ATOM 732 O O . GLU A 1 91 ? 5 3.387 -1.487 1 84.06 91 GLU A O 1
ATOM 737 N N . LEU A 1 92 ? 6.75 4.586 -0.868 1 84 92 LEU A N 1
ATOM 738 C CA . LEU A 1 92 ? 6.328 5.73 -1.669 1 84 92 LEU A CA 1
ATOM 739 C C . LEU A 1 92 ? 6.785 5.578 -3.117 1 84 92 LEU A C 1
ATOM 741 O O . LEU A 1 92 ? 6.094 6.02 -4.039 1 84 92 LEU A O 1
ATOM 745 N N . LEU A 1 93 ? 7.898 5.012 -3.291 1 78.62 93 LEU A N 1
ATOM 746 C CA . LEU A 1 93 ? 8.469 4.918 -4.633 1 78.62 93 LEU A CA 1
ATOM 747 C C . LEU A 1 93 ? 8.055 3.615 -5.309 1 78.62 93 LEU A C 1
ATOM 749 O O . LEU A 1 93 ? 7.992 3.541 -6.539 1 78.62 93 LEU A O 1
ATOM 753 N N . GLY A 1 94 ? 7.73 2.576 -4.609 1 74.19 94 GLY A N 1
ATOM 754 C CA . GLY A 1 94 ? 7.438 1.271 -5.176 1 74.19 94 GLY A CA 1
ATOM 755 C C . GLY A 1 94 ? 5.969 0.902 -5.102 1 74.19 94 GLY A C 1
ATOM 756 O O . GLY A 1 94 ? 5.512 0.008 -5.816 1 74.19 94 GLY A O 1
ATOM 757 N N . CYS A 1 95 ? 5.254 1.542 -4.281 1 79.31 95 CYS A N 1
ATOM 758 C CA . CYS A 1 95 ? 3.861 1.205 -4.012 1 79.31 95 CYS A CA 1
ATOM 759 C C . CYS A 1 95 ? 3.746 -0.179 -3.385 1 79.31 95 CYS A C 1
ATOM 761 O O . CYS A 1 95 ? 3.174 -1.091 -3.982 1 79.31 95 CYS A O 1
ATOM 763 N N . VAL A 1 96 ? 4.266 -0.38 -2.256 1 81.75 96 VAL A N 1
ATOM 764 C CA . VAL A 1 96 ? 4.262 -1.65 -1.538 1 81.75 96 VAL A CA 1
ATOM 765 C C . VAL A 1 96 ? 2.92 -1.838 -0.83 1 81.75 96 VAL A C 1
ATOM 767 O O . VAL A 1 96 ? 2.422 -0.917 -0.178 1 81.75 96 VAL A O 1
ATOM 770 N N . LEU A 1 97 ? 2.34 -3.029 -1.062 1 83.38 97 LEU A N 1
ATOM 771 C CA . LEU A 1 97 ? 1.065 -3.393 -0.452 1 83.38 97 LEU A CA 1
ATOM 772 C C . LEU A 1 97 ? 1.229 -4.59 0.478 1 83.38 97 LEU A C 1
ATOM 774 O O . LEU A 1 97 ? 1.812 -5.605 0.093 1 83.38 97 LEU A O 1
ATOM 778 N N . LYS A 1 98 ? 0.887 -4.441 1.77 1 85.12 98 LYS A N 1
ATOM 779 C CA . LYS A 1 98 ? 0.749 -5.559 2.701 1 85.12 98 LYS A CA 1
ATOM 780 C C . LYS A 1 98 ? -0.72 -5.879 2.961 1 85.12 98 LYS A C 1
ATOM 782 O O . LYS A 1 98 ? -1.482 -5.016 3.396 1 85.12 98 LYS A O 1
ATOM 787 N N . LYS A 1 99 ? -1.102 -7.156 2.654 1 90.12 99 LYS A N 1
ATOM 788 C CA . LYS A 1 99 ? -2.506 -7.547 2.73 1 90.12 99 LYS A CA 1
ATOM 789 C C . LYS A 1 99 ? -2.697 -8.727 3.678 1 90.12 99 LYS A C 1
ATOM 791 O O . LYS A 1 99 ? -1.942 -9.703 3.623 1 90.12 99 LYS A O 1
ATOM 796 N N . ASP A 1 100 ? -3.682 -8.531 4.512 1 93.44 100 ASP A N 1
ATOM 797 C CA . ASP A 1 100 ? -4.098 -9.711 5.273 1 93.44 100 ASP A CA 1
ATOM 798 C C . ASP A 1 100 ? -4.602 -10.812 4.344 1 93.44 100 ASP A C 1
ATOM 800 O O . ASP A 1 100 ? -5.273 -10.539 3.35 1 93.44 100 ASP A O 1
ATOM 804 N N . VAL A 1 101 ? -4.25 -11.984 4.711 1 98.06 101 VAL A N 1
ATOM 805 C CA . VAL A 1 101 ? -4.781 -13.141 3.996 1 98.06 101 VAL A CA 1
ATOM 806 C C . VAL A 1 101 ? -5.672 -13.961 4.926 1 98.06 101 VAL A C 1
ATOM 808 O O . VAL A 1 101 ? -5.445 -14 6.137 1 98.06 101 VAL A O 1
ATOM 811 N N . PHE A 1 102 ? -6.59 -14.656 4.223 1 98.56 102 PHE A N 1
ATOM 812 C CA . PHE A 1 102 ? -7.672 -15.234 5.008 1 98.56 102 PHE A CA 1
ATOM 813 C C . PHE A 1 102 ? -7.82 -16.719 4.699 1 98.56 102 PHE A C 1
ATOM 815 O O . PHE A 1 102 ? -7.52 -17.172 3.59 1 98.56 102 PHE A O 1
ATOM 822 N N . TYR A 1 103 ? -8.273 -17.422 5.719 1 98.62 103 TYR A N 1
ATOM 823 C CA . TYR A 1 103 ? -8.836 -18.766 5.586 1 98.62 103 TYR A CA 1
ATOM 824 C C . TYR A 1 103 ? -10.102 -18.906 6.422 1 98.62 103 TYR A C 1
ATOM 826 O O . TYR A 1 103 ? -10.078 -18.688 7.633 1 98.62 103 TYR A O 1
ATOM 834 N N . GLN A 1 104 ? -11.195 -19.234 5.77 1 97.38 104 GLN A N 1
ATOM 835 C CA . GLN A 1 104 ? -12.492 -19.359 6.43 1 97.38 104 GLN A CA 1
ATOM 836 C C . GLN A 1 104 ? -12.805 -18.109 7.254 1 97.38 104 GLN A C 1
ATOM 838 O O . GLN A 1 104 ? -13.141 -18.219 8.438 1 97.38 104 GLN A O 1
ATOM 843 N N . GLN A 1 105 ? -12.492 -16.969 6.711 1 95.94 105 GLN A N 1
ATOM 844 C CA . GLN A 1 105 ? -12.883 -15.656 7.199 1 95.94 105 GLN A CA 1
ATOM 845 C C . GLN A 1 105 ? -12.023 -15.227 8.383 1 95.94 105 GLN A C 1
ATOM 847 O O . GLN A 1 105 ? -12.336 -14.25 9.07 1 95.94 105 GLN A O 1
ATOM 852 N N . GLN A 1 106 ? -11.023 -15.992 8.711 1 97.88 106 GLN A N 1
ATOM 853 C CA . GLN A 1 106 ? -10.07 -15.609 9.742 1 97.88 106 GLN A CA 1
ATOM 854 C C . GLN A 1 106 ? -8.734 -15.18 9.141 1 97.88 106 GLN A C 1
ATOM 856 O O . GLN A 1 106 ? -8.258 -15.789 8.18 1 97.88 106 GLN A O 1
ATOM 861 N N . VAL A 1 107 ? -8.195 -14.125 9.703 1 95.94 107 VAL A N 1
ATOM 862 C CA . VAL A 1 107 ? -6.871 -13.703 9.258 1 95.94 107 VAL A CA 1
ATOM 863 C C . VAL A 1 107 ? -5.84 -14.758 9.656 1 95.94 107 VAL A C 1
ATOM 865 O O . VAL A 1 107 ? -5.742 -15.133 10.828 1 95.94 107 VAL A O 1
ATOM 868 N N . VAL A 1 108 ? -5.039 -15.18 8.656 1 98.44 108 VAL A N 1
ATOM 869 C CA . VAL A 1 108 ? -4.07 -16.219 8.969 1 98.44 108 VAL A CA 1
ATOM 870 C C . VAL A 1 108 ? -2.684 -15.805 8.492 1 98.44 108 VAL A C 1
ATOM 872 O O . VAL A 1 108 ? -1.826 -16.641 8.227 1 98.44 108 VAL A O 1
ATOM 875 N N . GLY A 1 109 ? -2.465 -14.539 8.219 1 97.56 109 GLY A N 1
ATOM 876 C CA . GLY A 1 109 ? -1.159 -14.039 7.832 1 97.56 109 GLY A CA 1
ATOM 877 C C . GLY A 1 109 ? -1.232 -12.766 7.008 1 97.56 109 GLY A C 1
ATOM 878 O O . GLY A 1 109 ? -2.236 -12.047 7.047 1 97.56 109 GLY A O 1
ATOM 879 N N . GLN A 1 110 ? -0.106 -12.461 6.387 1 96.12 110 GLN A N 1
ATOM 880 C CA . GLN A 1 110 ? -0 -11.32 5.484 1 96.12 110 GLN A CA 1
ATOM 881 C C . GLN A 1 110 ? 0.892 -11.641 4.289 1 96.12 110 GLN A C 1
ATOM 883 O O . GLN A 1 110 ? 1.863 -12.391 4.418 1 96.12 110 GLN A O 1
ATOM 888 N N . ILE A 1 111 ? 0.473 -11.109 3.207 1 97 111 ILE A N 1
ATOM 889 C CA . ILE A 1 111 ? 1.308 -11.195 2.014 1 97 111 ILE A CA 1
ATOM 890 C C . ILE A 1 111 ? 1.781 -9.797 1.613 1 97 111 ILE A C 1
ATOM 892 O O . ILE A 1 111 ? 1.048 -8.82 1.766 1 97 111 ILE A O 1
ATOM 896 N N . GLU A 1 112 ? 2.99 -9.766 1.144 1 93 112 GLU A N 1
ATOM 897 C CA . GLU A 1 112 ? 3.588 -8.508 0.708 1 93 112 GLU A CA 1
ATOM 898 C C . GLU A 1 112 ? 3.746 -8.469 -0.809 1 93 112 GLU A C 1
ATOM 900 O O 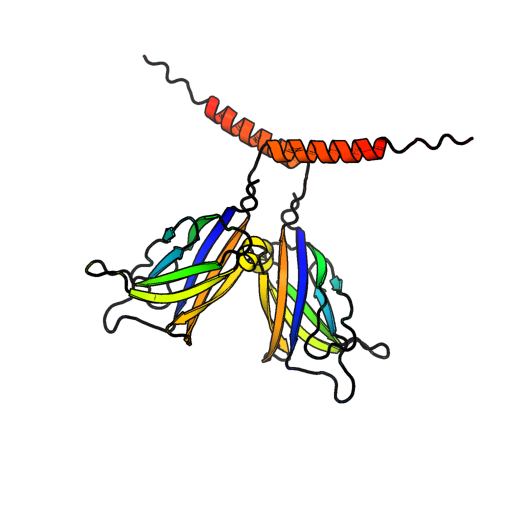. GLU A 1 112 ? 4.305 -9.391 -1.404 1 93 112 GLU A O 1
ATOM 905 N N . LEU A 1 113 ? 3.229 -7.352 -1.466 1 92.69 113 LEU A N 1
ATOM 906 C CA . LEU A 1 113 ? 3.312 -7.121 -2.904 1 92.69 113 LEU A CA 1
ATOM 907 C C . LEU A 1 113 ? 3.967 -5.777 -3.205 1 92.69 113 LEU A C 1
ATOM 909 O O . LEU A 1 113 ? 3.863 -4.84 -2.41 1 92.69 113 LEU A O 1
ATOM 913 N N . GLU A 1 114 ? 4.637 -5.797 -4.262 1 87.62 114 GLU A N 1
ATOM 914 C CA . GLU A 1 114 ? 5.059 -4.531 -4.848 1 87.62 114 GLU A CA 1
ATOM 915 C C . GLU A 1 114 ? 4.414 -4.312 -6.215 1 87.62 114 GLU A C 1
ATOM 917 O O . GLU A 1 114 ? 4.445 -5.199 -7.07 1 87.62 114 GLU A O 1
ATOM 922 N N . ILE A 1 115 ? 3.785 -3.256 -6.406 1 86.19 115 ILE A N 1
ATOM 923 C CA . ILE A 1 115 ? 3.123 -2.934 -7.668 1 86.19 115 ILE A CA 1
ATOM 924 C C . ILE A 1 115 ? 3.926 -1.868 -8.414 1 86.19 115 ILE A C 1
ATOM 926 O O . ILE A 1 115 ? 4.301 -0.847 -7.832 1 86.19 115 ILE A O 1
ATOM 930 N N . GLN A 1 116 ? 4.227 -2.193 -9.625 1 76.19 116 GLN A N 1
ATOM 931 C CA . GLN A 1 116 ? 4.973 -1.263 -10.469 1 76.19 116 GLN A CA 1
ATOM 932 C C . GLN A 1 116 ? 4.184 -0.908 -11.727 1 76.19 116 GLN A C 1
ATOM 934 O O . GLN A 1 116 ? 3.582 -1.78 -12.359 1 76.19 116 GLN A O 1
ATOM 939 N N . LYS A 1 117 ? 4.066 0.322 -12.039 1 69.38 117 LYS A N 1
ATOM 940 C CA . LYS A 1 117 ? 3.436 0.744 -13.281 1 69.38 117 LYS A CA 1
ATOM 941 C C . LYS A 1 117 ? 4.34 0.454 -14.477 1 69.38 117 LYS A C 1
ATOM 943 O O . LYS A 1 117 ? 5.555 0.63 -14.406 1 69.38 117 LYS A O 1
ATOM 948 N N . THR A 1 118 ? 3.652 -0.202 -15.484 1 60.41 118 THR A N 1
ATOM 949 C CA . THR A 1 118 ? 4.406 -0.464 -16.703 1 60.41 118 THR A CA 1
ATOM 950 C C . THR A 1 118 ? 4.562 0.81 -17.531 1 60.41 118 THR A C 1
ATOM 952 O O . THR A 1 118 ? 3.586 1.522 -17.766 1 60.41 118 THR A O 1
ATOM 955 N N . ILE A 1 119 ? 5.582 1.451 -17.406 1 50.22 119 ILE A N 1
ATOM 956 C CA . ILE A 1 119 ? 5.832 2.611 -18.266 1 50.22 119 ILE A CA 1
ATOM 957 C C . ILE A 1 119 ? 6.051 2.16 -19.703 1 50.22 119 ILE A C 1
ATOM 959 O O . ILE A 1 119 ? 6.969 1.384 -19.984 1 50.22 119 ILE A O 1
ATOM 963 N N . ARG A 1 120 ? 4.883 1.792 -20.469 1 47.19 120 ARG A N 1
ATOM 964 C CA . ARG A 1 120 ? 5.176 1.555 -21.875 1 47.19 120 ARG A CA 1
ATOM 965 C C . ARG A 1 120 ? 5.973 2.711 -22.469 1 47.19 120 ARG A C 1
ATOM 967 O O . ARG A 1 120 ? 5.691 3.877 -22.188 1 47.19 120 ARG A O 1
ATOM 974 N N . GLN A 1 121 ? 7.148 2.512 -22.734 1 40.78 121 GLN A N 1
ATOM 975 C CA . GLN A 1 121 ? 7.836 3.375 -23.703 1 40.78 121 GLN A CA 1
ATOM 976 C C . GLN A 1 121 ? 7.004 3.57 -24.953 1 40.78 121 GLN A C 1
ATOM 978 O O . GLN A 1 121 ? 7.125 2.799 -25.906 1 40.78 121 GLN A O 1
ATOM 983 N N . ASP A 1 122 ? 5.715 3.572 -24.984 1 37.41 122 ASP A N 1
ATOM 984 C CA . ASP A 1 122 ? 5.105 3.852 -26.281 1 37.41 122 ASP A CA 1
ATOM 985 C C . ASP A 1 122 ? 5.766 5.055 -26.953 1 37.41 122 ASP A C 1
ATOM 987 O O . ASP A 1 122 ? 5.852 6.133 -26.359 1 37.41 122 ASP A O 1
ATOM 991 N N . ALA A 1 123 ? 6.539 4.883 -27.938 1 38.28 123 ALA A N 1
ATOM 992 C CA . ALA A 1 123 ? 7 5.871 -28.922 1 38.28 123 ALA A CA 1
ATOM 993 C C . ALA A 1 123 ? 5.934 6.93 -29.172 1 38.28 123 ALA A C 1
ATOM 995 O O . ALA A 1 123 ? 6.242 8.117 -29.297 1 38.28 123 ALA A O 1
ATOM 996 N N . ASN A 1 124 ? 4.668 6.543 -29.375 1 39.72 124 ASN A N 1
ATOM 997 C CA . ASN A 1 124 ? 3.598 7.441 -29.797 1 39.72 124 ASN A CA 1
ATOM 998 C C . ASN A 1 124 ? 3.08 8.281 -28.641 1 39.72 124 ASN A C 1
ATOM 1000 O O . ASN A 1 124 ? 2.393 9.281 -28.844 1 39.72 124 ASN A O 1
ATOM 1004 N N . TYR A 1 125 ? 3.234 7.883 -27.516 1 37 125 TYR A N 1
ATOM 1005 C CA . TYR A 1 125 ? 2.768 8.695 -26.391 1 37 125 TYR A CA 1
ATOM 1006 C C . TYR A 1 125 ? 3.625 9.945 -26.234 1 37 125 TYR A C 1
ATOM 1008 O O . TYR A 1 125 ? 3.109 11.023 -25.938 1 37 125 TYR A O 1
ATOM 1016 N N . VAL A 1 126 ? 4.836 9.781 -26.5 1 36.81 126 VAL A N 1
ATOM 1017 C CA . VAL A 1 126 ? 5.648 10.992 -26.625 1 36.81 126 VAL A CA 1
ATOM 1018 C C . VAL A 1 126 ? 5.145 11.828 -27.797 1 36.81 126 VAL A C 1
ATOM 1020 O O . VAL A 1 126 ? 5.059 13.055 -27.688 1 36.81 126 VAL A O 1
ATOM 1023 N N . GLN A 1 127 ? 4.828 11.133 -28.781 1 37.06 127 GLN A N 1
ATOM 1024 C CA . GLN A 1 127 ? 4.383 11.883 -29.953 1 37.06 127 GLN A CA 1
ATOM 1025 C C . GLN A 1 127 ? 3.047 12.562 -29.703 1 37.06 127 GLN A C 1
ATOM 1027 O O . GLN A 1 127 ? 2.857 13.727 -30.062 1 37.06 127 GLN A O 1
ATOM 1032 N N . ASN A 1 128 ? 2.193 11.961 -29.094 1 36.19 128 ASN A N 1
ATOM 1033 C CA . ASN A 1 128 ? 0.879 12.57 -28.938 1 36.19 128 ASN A CA 1
ATOM 1034 C C . ASN A 1 128 ? 0.876 13.609 -27.828 1 36.19 128 ASN A C 1
ATOM 1036 O O . ASN A 1 128 ? 0.279 14.68 -27.969 1 36.19 128 ASN A O 1
ATOM 1040 N N . ARG A 1 129 ? 1.624 13.391 -26.781 1 38.94 129 ARG A N 1
ATOM 1041 C CA . ARG A 1 129 ? 1.678 14.422 -25.766 1 38.94 129 ARG A CA 1
ATOM 1042 C C . ARG A 1 129 ? 2.561 15.586 -26.203 1 38.94 129 ARG A C 1
ATOM 1044 O O . ARG A 1 129 ? 2.318 16.734 -25.828 1 38.94 129 ARG A O 1
ATOM 1051 N N . VAL A 1 130 ? 3.562 15.258 -26.953 1 38.66 130 VAL A N 1
ATOM 1052 C CA . VAL A 1 130 ? 4.266 16.328 -27.656 1 38.66 130 VAL A CA 1
ATOM 1053 C C . VAL A 1 130 ? 3.297 17.062 -28.578 1 38.66 130 VAL A C 1
ATOM 1055 O O . VAL A 1 130 ? 3.291 18.281 -28.641 1 38.66 130 VAL A O 1
ATOM 1058 N N . GLN A 1 131 ? 2.504 16.297 -29.141 1 42.72 131 GLN A N 1
ATOM 1059 C CA . GLN A 1 131 ? 1.539 16.938 -30.016 1 42.72 131 GLN A CA 1
ATOM 1060 C C . GLN A 1 131 ? 0.476 17.688 -29.219 1 42.72 131 GLN A C 1
ATOM 1062 O O . GLN A 1 131 ? 0.089 18.797 -29.578 1 42.72 131 GLN A O 1
ATOM 1067 N N . GLU A 1 132 ? 0.109 17.203 -28.141 1 39.62 132 GLU A N 1
ATOM 1068 C CA . GLU A 1 132 ? -0.867 17.922 -27.312 1 39.62 132 GLU A CA 1
ATOM 1069 C C . GLU A 1 132 ? -0.237 19.141 -26.641 1 39.62 132 GLU A C 1
ATOM 1071 O O . GLU A 1 132 ? -0.855 20.203 -26.562 1 39.62 132 GLU A O 1
ATOM 1076 N N . PHE A 1 133 ? 0.979 18.922 -26.156 1 34.5 133 PHE A N 1
ATOM 1077 C CA . PHE A 1 133 ? 1.721 20.062 -25.672 1 34.5 133 PHE A CA 1
ATOM 1078 C C . PHE A 1 133 ? 1.993 21.062 -26.781 1 34.5 133 PHE A C 1
ATOM 1080 O O . PHE A 1 133 ? 1.83 22.266 -26.609 1 34.5 133 PHE A O 1
ATOM 1087 N N . ILE A 1 134 ? 2.334 20.5 -27.844 1 40.12 134 ILE A N 1
ATOM 1088 C CA . ILE A 1 134 ? 2.502 21.359 -29 1 40.12 134 ILE A CA 1
ATOM 1089 C C . ILE A 1 134 ? 1.185 22.078 -29.312 1 40.12 134 ILE A C 1
ATOM 1091 O O . ILE A 1 134 ? 1.164 23.281 -29.562 1 40.12 134 ILE A O 1
ATOM 1095 N N . ASN A 1 135 ? 0.183 21.328 -29.156 1 40.97 135 ASN A N 1
ATOM 1096 C CA . ASN A 1 135 ? -1.109 21.938 -29.453 1 40.97 135 ASN A CA 1
ATOM 1097 C C . ASN A 1 135 ? -1.511 22.953 -28.375 1 40.97 135 ASN A C 1
ATOM 1099 O O . ASN A 1 135 ? -2.059 24.016 -28.703 1 40.97 135 ASN A O 1
ATOM 1103 N N . THR A 1 136 ? -1.174 22.594 -27.219 1 37.19 136 THR A N 1
ATOM 1104 C CA . THR A 1 136 ? -1.518 23.516 -26.141 1 37.19 136 THR A CA 1
ATOM 1105 C C . THR A 1 136 ? -0.617 24.75 -26.172 1 37.19 136 THR A C 1
ATOM 1107 O O . THR A 1 136 ? -1.09 25.875 -26 1 37.19 136 THR A O 1
ATOM 1110 N N . VAL A 1 137 ? 0.672 24.438 -26.312 1 36.56 137 VAL A N 1
ATOM 1111 C CA . VAL A 1 137 ? 1.568 25.578 -26.453 1 36.56 137 VAL A CA 1
ATOM 1112 C C . VAL A 1 137 ? 1.226 26.359 -27.719 1 36.56 137 VAL A C 1
ATOM 1114 O O . VAL A 1 137 ? 1.264 27.594 -27.734 1 36.56 137 VAL A O 1
ATOM 1117 N N . GLN A 1 138 ? 0.976 25.547 -28.656 1 37.59 138 GLN A N 1
ATOM 1118 C CA . GLN A 1 138 ? 0.554 26.219 -29.891 1 37.59 138 GLN A CA 1
ATOM 1119 C C . GLN A 1 138 ? -0.747 27 -29.672 1 37.59 138 GLN A C 1
ATOM 1121 O O . GLN A 1 138 ? -0.911 28.094 -30.188 1 37.59 138 GLN A O 1
ATOM 1126 N N . GLN A 1 139 ? -1.537 26.297 -28.859 1 36.78 139 GLN A N 1
ATOM 1127 C CA . GLN A 1 139 ? -2.779 27.031 -28.625 1 36.78 139 GLN A CA 1
ATOM 1128 C C . GLN A 1 139 ? -2.541 28.25 -27.766 1 36.78 139 GLN A C 1
ATOM 1130 O O . GLN A 1 139 ? -3.207 29.281 -27.922 1 36.78 139 GLN A O 1
ATOM 1135 N N . GLN A 1 140 ? -1.618 28.047 -26.844 1 33.09 140 GLN A N 1
ATOM 1136 C CA . GLN A 1 140 ? -1.356 29.219 -26.031 1 33.09 140 GLN A CA 1
ATOM 1137 C C . GLN A 1 140 ? -0.651 30.312 -26.844 1 33.09 140 GLN A C 1
ATOM 1139 O O . GLN A 1 140 ? -0.754 31.5 -26.531 1 33.09 140 GLN A O 1
ATOM 1144 N N . SER A 1 141 ? 0.177 29.797 -27.656 1 38.53 141 SER A N 1
ATOM 1145 C CA . SER A 1 141 ? 0.839 30.812 -28.453 1 38.53 141 SER A CA 1
ATOM 1146 C C . SER A 1 141 ? -0.16 31.578 -29.312 1 38.53 141 SER A C 1
ATOM 1148 O O . SER A 1 141 ? 0.157 32.625 -29.859 1 38.53 141 SER A O 1
ATOM 1150 N N . LEU A 1 142 ? -1.265 30.859 -29.594 1 35.22 142 LEU A N 1
ATOM 1151 C CA . LEU A 1 142 ? -2.209 31.594 -30.438 1 35.22 142 LEU A CA 1
ATOM 1152 C C . LEU A 1 142 ? -3.023 32.562 -29.594 1 35.22 142 LEU A C 1
ATOM 1154 O O . LEU A 1 142 ? -4.066 33.062 -30.031 1 35.22 142 LEU A O 1
ATOM 1158 N N . ALA A 1 143 ? -2.537 32.656 -28.328 1 34.91 143 ALA A N 1
ATOM 1159 C CA . ALA A 1 143 ? -3.295 33.719 -27.672 1 34.91 143 ALA A CA 1
ATOM 1160 C C . ALA A 1 143 ? -3.211 35.031 -28.469 1 34.91 143 ALA A C 1
ATOM 1162 O O . ALA A 1 143 ? -2.18 35.312 -29.094 1 34.91 143 ALA A O 1
ATOM 1163 N N . PRO A 1 144 ? -4.293 35.562 -28.75 1 34.03 144 PRO A N 1
ATOM 1164 C CA . PRO A 1 144 ? -4.406 36.812 -29.531 1 34.03 144 PRO A CA 1
ATOM 1165 C C . PRO A 1 144 ? -3.508 37.938 -29 1 34.03 144 PRO A C 1
ATOM 1167 O O . PRO A 1 144 ? -3.312 38.062 -27.797 1 34.03 144 PRO A O 1
ATOM 1170 N N . GLN A 1 145 ? -2.424 38.188 -29.688 1 31.97 145 GLN A N 1
ATOM 1171 C CA . GLN A 1 145 ? -1.64 39.406 -29.531 1 31.97 145 GLN A CA 1
ATOM 1172 C C . GLN A 1 145 ? -2.545 40.625 -29.359 1 31.97 145 GLN A C 1
ATOM 1174 O O . GLN A 1 145 ? -3.408 40.875 -30.203 1 31.97 145 GLN A O 1
ATOM 1179 N N . PHE A 1 146 ? -2.875 40.906 -28.109 1 30.84 146 PHE A N 1
ATOM 1180 C CA . PHE A 1 146 ? -3.596 42.125 -27.828 1 30.84 146 PHE A CA 1
ATOM 1181 C C . PHE A 1 146 ? -2.926 43.312 -28.516 1 30.84 146 PHE A C 1
ATOM 1183 O O . PHE A 1 146 ? -1.735 43.562 -28.328 1 30.84 146 PHE A O 1
ATOM 1190 N N . GLN A 1 147 ? -3.205 43.5 -29.703 1 30.45 147 GLN A N 1
ATOM 1191 C CA . GLN A 1 147 ? -2.902 44.75 -30.391 1 30.45 147 GLN A CA 1
ATOM 1192 C C . GLN A 1 147 ? -3.359 45.969 -29.562 1 30.45 147 GLN A C 1
ATOM 1194 O O . GLN A 1 147 ? -4.496 46 -29.094 1 30.45 147 GLN A O 1
ATOM 1199 N N . TYR A 1 148 ? -2.408 46.531 -28.734 1 30.08 148 TYR A N 1
ATOM 1200 C CA . TYR A 1 148 ? -2.656 47.875 -28.188 1 30.08 148 TYR A CA 1
ATOM 1201 C C . TYR A 1 148 ? -3.227 48.781 -29.25 1 30.08 148 TYR A C 1
ATOM 1203 O O . TYR A 1 148 ? -2.732 48.812 -30.375 1 30.08 148 TYR A O 1
ATOM 1211 N N . PRO A 1 149 ? -4.508 49.188 -28.906 1 32.66 149 PRO A N 1
ATOM 1212 C CA . PRO A 1 149 ? -4.996 50.25 -29.797 1 32.66 149 PRO A CA 1
ATOM 1213 C C . PRO A 1 149 ? -4.098 51.5 -29.781 1 32.66 149 PRO A C 1
ATOM 1215 O O . PRO A 1 149 ? -3.408 51.75 -28.797 1 32.66 149 PRO A O 1
ATOM 1218 N N . MET B 1 1 ? -0.553 4.082 -23.844 1 37.94 1 MET B N 1
ATOM 1219 C CA . MET B 1 1 ? 0.069 3.186 -22.875 1 37.94 1 MET B CA 1
ATOM 1220 C C . MET B 1 1 ? -0.987 2.414 -22.078 1 37.94 1 MET B C 1
ATOM 1222 O O . MET B 1 1 ? -2.01 2.979 -21.688 1 37.94 1 MET B O 1
ATOM 1226 N N . ASP B 1 2 ? -0.92 1.095 -22.297 1 52.56 2 ASP B N 1
ATOM 1227 C CA . ASP B 1 2 ? -2.062 0.372 -21.75 1 52.56 2 ASP B CA 1
ATOM 1228 C C . ASP B 1 2 ? -2.15 0.56 -20.234 1 52.56 2 ASP B C 1
ATOM 1230 O O . ASP B 1 2 ? -1.356 -0.011 -19.484 1 52.56 2 ASP B O 1
ATOM 1234 N N . ASP B 1 3 ? -2.727 1.633 -19.859 1 61.91 3 ASP B N 1
ATOM 1235 C CA . ASP B 1 3 ? -2.967 2.119 -18.5 1 61.91 3 ASP B CA 1
ATOM 1236 C C . ASP B 1 3 ? -3.529 1.012 -17.609 1 61.91 3 ASP B C 1
ATOM 1238 O O . ASP B 1 3 ? -3.67 1.191 -16.391 1 61.91 3 ASP B O 1
ATOM 1242 N N . ARG B 1 4 ? -3.586 -0.185 -18.266 1 76.44 4 ARG B N 1
ATOM 1243 C CA . ARG B 1 4 ? -4.23 -1.247 -17.5 1 76.44 4 ARG B CA 1
ATOM 1244 C C . ARG B 1 4 ? -3.219 -2.297 -17.062 1 76.44 4 ARG B C 1
ATOM 1246 O O . ARG B 1 4 ? -3.51 -3.121 -16.188 1 76.44 4 ARG B O 1
ATOM 1253 N N . LYS B 1 5 ? -2.016 -2.209 -17.656 1 79.69 5 LYS B N 1
ATOM 1254 C CA . LYS B 1 5 ? -1.02 -3.219 -17.297 1 79.69 5 LYS B CA 1
ATOM 1255 C C . LYS B 1 5 ? -0.191 -2.779 -16.094 1 79.69 5 LYS B C 1
ATOM 1257 O O . LYS B 1 5 ? 0.163 -1.605 -15.977 1 79.69 5 LYS B O 1
ATOM 1262 N N . ARG B 1 6 ? -0.028 -3.795 -15.188 1 82.12 6 ARG B N 1
ATOM 1263 C CA . ARG B 1 6 ? 0.784 -3.58 -13.992 1 82.12 6 ARG B CA 1
ATOM 1264 C C . ARG B 1 6 ? 1.765 -4.73 -13.789 1 82.12 6 ARG B C 1
ATOM 1266 O O . ARG B 1 6 ? 1.428 -5.891 -14.023 1 82.12 6 ARG B O 1
ATOM 1273 N N . LYS B 1 7 ? 2.939 -4.328 -13.492 1 84.94 7 LYS B N 1
ATOM 1274 C CA . LYS B 1 7 ? 3.902 -5.297 -12.977 1 84.94 7 LYS B CA 1
ATOM 1275 C C . LYS B 1 7 ? 3.717 -5.508 -11.477 1 84.94 7 LYS B C 1
ATOM 1277 O O . LYS B 1 7 ? 3.76 -4.555 -10.695 1 84.94 7 LYS B O 1
ATOM 1282 N N . ILE B 1 8 ? 3.438 -6.742 -11.086 1 90.44 8 ILE B N 1
ATOM 1283 C CA . ILE B 1 8 ? 3.289 -7.082 -9.68 1 90.44 8 ILE B CA 1
ATOM 1284 C C . ILE B 1 8 ? 4.453 -7.961 -9.234 1 90.44 8 ILE B C 1
ATOM 1286 O O . ILE B 1 8 ? 4.738 -8.984 -9.852 1 90.44 8 ILE B O 1
ATOM 1290 N N . VAL B 1 9 ? 5.121 -7.504 -8.242 1 91.81 9 VAL B N 1
ATOM 1291 C CA . VAL B 1 9 ? 6.148 -8.312 -7.59 1 91.81 9 VAL B CA 1
ATOM 1292 C C . VAL B 1 9 ? 5.57 -8.969 -6.34 1 91.81 9 VAL B C 1
ATOM 1294 O O . VAL B 1 9 ? 5.172 -8.281 -5.398 1 91.81 9 VAL B O 1
ATOM 1297 N N . ILE B 1 10 ? 5.508 -10.289 -6.391 1 96.81 10 ILE B N 1
ATOM 1298 C CA . ILE B 1 10 ? 5.09 -11.07 -5.23 1 96.81 10 ILE B CA 1
ATOM 1299 C C . ILE B 1 10 ? 6.293 -11.344 -4.332 1 96.81 10 ILE B C 1
ATOM 1301 O O . ILE B 1 10 ? 7.125 -12.203 -4.641 1 96.81 10 ILE B O 1
ATOM 1305 N N . LYS B 1 11 ? 6.32 -10.711 -3.201 1 94.38 11 LYS B N 1
ATOM 1306 C CA . LYS B 1 11 ? 7.543 -10.75 -2.4 1 94.38 11 LYS B CA 1
ATOM 1307 C C . LYS B 1 11 ? 7.57 -11.984 -1.5 1 94.38 11 LYS B C 1
ATOM 1309 O O . LYS B 1 11 ? 8.406 -12.867 -1.681 1 94.38 11 LYS B O 1
ATOM 1314 N N . GLY B 1 12 ? 6.703 -12.023 -0.588 1 97.75 12 GLY B N 1
ATOM 1315 C CA . GLY B 1 12 ? 6.633 -13.094 0.4 1 97.75 12 GLY B CA 1
ATOM 1316 C C . GLY B 1 12 ? 5.41 -12.992 1.296 1 97.75 12 GLY B C 1
ATOM 1317 O O . GLY B 1 12 ? 4.523 -12.172 1.055 1 97.75 12 GLY B O 1
ATOM 1318 N N . ALA B 1 13 ? 5.398 -13.953 2.238 1 98.19 13 ALA B N 1
ATOM 1319 C CA . ALA B 1 13 ? 4.281 -13.953 3.178 1 98.19 13 ALA B CA 1
ATOM 1320 C C . ALA B 1 13 ? 4.723 -14.43 4.559 1 98.19 13 ALA B C 1
ATOM 1322 O O . ALA B 1 13 ? 5.758 -15.086 4.691 1 98.19 13 ALA B O 1
ATOM 1323 N N . ASN B 1 14 ? 4.008 -13.945 5.5 1 98.06 14 ASN B N 1
ATOM 1324 C CA . ASN B 1 14 ? 4.047 -14.469 6.863 1 98.06 14 ASN B CA 1
ATOM 1325 C C . ASN B 1 14 ? 2.73 -15.133 7.25 1 98.06 14 ASN B C 1
ATOM 1327 O O . ASN B 1 14 ? 1.717 -14.453 7.426 1 98.06 14 ASN B O 1
ATOM 1331 N N . LEU B 1 15 ? 2.805 -16.5 7.398 1 98.38 15 LEU B N 1
ATOM 1332 C CA . LEU B 1 15 ? 1.58 -17.25 7.629 1 98.38 15 LEU B CA 1
ATOM 1333 C C . LEU B 1 15 ? 1.554 -17.828 9.039 1 98.38 15 LEU B C 1
ATOM 1335 O O . LEU B 1 15 ? 2.604 -18.125 9.617 1 98.38 15 LEU B O 1
ATOM 1339 N N . THR B 1 16 ? 0.382 -17.984 9.547 1 97.94 16 THR B N 1
ATOM 1340 C CA . THR B 1 16 ? 0.224 -18.609 10.859 1 97.94 16 THR B CA 1
ATOM 1341 C C . THR B 1 16 ? -0.41 -19.984 10.727 1 97.94 16 THR B C 1
ATOM 1343 O O . THR B 1 16 ? -0.416 -20.766 11.68 1 97.94 16 THR B O 1
ATOM 1346 N N . ARG B 1 17 ? -0.906 -20.281 9.523 1 97.19 17 ARG B N 1
ATOM 1347 C CA . ARG B 1 17 ? -1.574 -21.562 9.266 1 97.19 17 ARG B CA 1
ATOM 1348 C C . ARG B 1 17 ? -0.672 -22.5 8.477 1 97.19 17 ARG B C 1
ATOM 1350 O O . ARG B 1 17 ? -0.006 -22.078 7.527 1 97.19 17 ARG B O 1
ATOM 1357 N N . SER B 1 18 ? -0.7 -23.719 8.906 1 96.06 18 SER B N 1
ATOM 1358 C CA . SER B 1 18 ? -0.084 -24.797 8.156 1 96.06 18 SER B CA 1
ATOM 1359 C C . SER B 1 18 ? -1.115 -25.844 7.754 1 96.06 18 SER B C 1
ATOM 1361 O O . SER B 1 18 ? -2.008 -26.188 8.539 1 96.06 18 SER B O 1
ATOM 1363 N N . THR B 1 19 ? -0.917 -26.312 6.523 1 94.44 19 THR B N 1
ATOM 1364 C CA . THR B 1 19 ? -1.794 -27.375 6.062 1 94.44 19 THR B CA 1
ATOM 1365 C C . THR B 1 19 ? -1.178 -28.75 6.352 1 94.44 19 THR B C 1
ATOM 1367 O O . THR B 1 19 ? -1.812 -29.781 6.125 1 94.44 19 THR B O 1
ATOM 1370 N N . LYS B 1 20 ? -0 -28.734 6.844 1 90.12 20 LYS B N 1
ATOM 1371 C CA . LYS B 1 20 ? 0.749 -29.969 7.066 1 90.12 20 LYS B CA 1
ATOM 1372 C C . LYS B 1 20 ? 1 -30.203 8.555 1 90.12 20 LYS B C 1
ATOM 1374 O O . LYS B 1 20 ? 1.169 -29.25 9.312 1 90.12 20 LYS B O 1
ATOM 1379 N N . LEU B 1 21 ? 1.074 -31.469 8.922 1 87.62 21 LEU B N 1
ATOM 1380 C CA . LEU B 1 21 ? 1.375 -31.859 10.297 1 87.62 21 LEU B CA 1
ATOM 1381 C C . LEU B 1 21 ? 2.832 -32.281 10.43 1 87.62 21 LEU B C 1
ATOM 1383 O O . LEU B 1 21 ? 3.496 -31.938 11.414 1 87.62 21 LEU B O 1
ATOM 1387 N N . PHE B 1 22 ? 3.402 -32.938 9.445 1 87.44 22 PHE B N 1
ATOM 1388 C CA . PHE B 1 22 ? 4.711 -33.562 9.648 1 87.44 22 PHE B CA 1
ATOM 1389 C C . PHE B 1 22 ? 5.703 -33.094 8.602 1 87.44 22 PHE B C 1
ATOM 1391 O O . PHE B 1 22 ? 6.914 -33.25 8.766 1 87.44 22 PHE B O 1
ATOM 1398 N N . SER B 1 23 ? 5.215 -32.625 7.422 1 89.75 23 SER B N 1
ATOM 1399 C CA . SER B 1 23 ? 6.094 -32.125 6.371 1 89.75 23 SER B CA 1
ATOM 1400 C C . SER B 1 23 ? 5.965 -30.625 6.227 1 89.75 23 SER B C 1
ATOM 1402 O O . SER B 1 23 ? 5.031 -30.016 6.754 1 89.75 23 SER B O 1
ATOM 1404 N N . LYS B 1 24 ? 6.98 -30.078 5.59 1 94.81 24 LYS B N 1
ATOM 1405 C CA . LYS B 1 24 ? 6.953 -28.625 5.379 1 94.81 24 LYS B CA 1
ATOM 1406 C C . LYS B 1 24 ? 6.082 -28.266 4.184 1 94.81 24 LYS B C 1
ATOM 1408 O O . LYS B 1 24 ? 6.027 -29 3.197 1 94.81 24 LYS B O 1
ATOM 1413 N N . MET B 1 25 ? 5.441 -27.125 4.246 1 97.19 25 MET B N 1
ATOM 1414 C CA . MET B 1 25 ? 4.648 -26.625 3.125 1 97.19 25 MET B CA 1
ATOM 1415 C C . MET B 1 25 ? 5.555 -26.125 2.004 1 97.19 25 MET B C 1
ATOM 1417 O O . MET B 1 25 ? 6.648 -25.625 2.262 1 97.19 25 MET B O 1
ATOM 1421 N N . ASN B 1 26 ? 5.059 -26.234 0.8 1 98.06 26 ASN B N 1
ATOM 1422 C CA . ASN B 1 26 ? 5.672 -25.703 -0.414 1 98.06 26 ASN B CA 1
ATOM 1423 C C . ASN B 1 26 ? 4.781 -24.672 -1.087 1 98.06 26 ASN B C 1
ATOM 1425 O O . ASN B 1 26 ? 4.234 -24.906 -2.164 1 98.06 26 ASN B O 1
ATOM 1429 N N . PRO B 1 27 ? 4.652 -23.516 -0.48 1 98.56 27 PRO B N 1
ATOM 1430 C CA . PRO B 1 27 ? 3.66 -22.531 -0.931 1 98.56 27 PRO B CA 1
ATOM 1431 C C . PRO B 1 27 ? 4.012 -21.922 -2.283 1 98.56 27 PRO B C 1
ATOM 1433 O O . PRO B 1 27 ? 5.188 -21.688 -2.572 1 98.56 27 PRO B O 1
ATOM 1436 N N . PHE B 1 28 ? 3.008 -21.641 -3.098 1 98.69 28 PHE B N 1
ATOM 1437 C CA . PHE B 1 28 ? 3.049 -20.766 -4.273 1 98.69 28 PHE B CA 1
ATOM 1438 C C . PHE B 1 28 ? 1.775 -19.938 -4.379 1 98.69 28 PHE B C 1
ATOM 1440 O O . PHE B 1 28 ? 0.804 -20.188 -3.662 1 98.69 28 PHE B O 1
ATOM 1447 N N . VAL B 1 29 ? 1.832 -18.922 -5.262 1 98.69 29 VAL B N 1
ATOM 1448 C CA . VAL B 1 29 ? 0.723 -17.984 -5.363 1 98.69 29 VAL B CA 1
ATOM 1449 C C . VAL B 1 29 ? 0.066 -18.094 -6.734 1 98.69 29 VAL B C 1
ATOM 1451 O O . VAL B 1 29 ? 0.755 -18.172 -7.754 1 98.69 29 VAL B O 1
ATOM 1454 N N . LYS B 1 30 ? -1.196 -18.156 -6.727 1 98.5 30 LYS B N 1
ATOM 1455 C CA . LYS B 1 30 ? -2.01 -18.047 -7.934 1 98.5 30 LYS B CA 1
ATOM 1456 C C . LYS B 1 30 ? -2.764 -16.719 -7.961 1 98.5 30 LYS B C 1
ATOM 1458 O O . LYS B 1 30 ? -3.43 -16.359 -6.988 1 98.5 30 LYS B O 1
ATOM 1463 N N . ILE B 1 31 ? -2.605 -16 -9.031 1 97.69 31 ILE B N 1
ATOM 1464 C CA . ILE B 1 31 ? -3.344 -14.758 -9.266 1 97.69 31 ILE B CA 1
ATOM 1465 C C . ILE B 1 31 ? -4.41 -14.992 -10.336 1 97.69 31 ILE B C 1
ATOM 1467 O O . ILE B 1 31 ? -4.102 -15.438 -11.445 1 97.69 31 ILE B O 1
ATOM 1471 N N . ILE B 1 32 ? -5.609 -14.672 -9.945 1 97.56 32 ILE B N 1
ATOM 1472 C CA . ILE B 1 32 ? -6.723 -14.914 -10.852 1 97.56 32 ILE B CA 1
ATOM 1473 C C . ILE B 1 32 ? -7.387 -13.594 -11.219 1 97.56 32 ILE B C 1
ATOM 1475 O O . ILE B 1 32 ? -8.039 -12.961 -10.383 1 97.56 32 ILE B O 1
ATOM 1479 N N . THR B 1 33 ? -7.227 -13.211 -12.469 1 95.31 33 THR B N 1
ATOM 1480 C CA . THR B 1 33 ? -7.945 -12.062 -13.016 1 95.31 33 THR B CA 1
ATOM 1481 C C . THR B 1 33 ? -9.133 -12.523 -13.859 1 95.31 33 THR B C 1
ATOM 1483 O O . THR B 1 33 ? -9.352 -13.727 -14.031 1 95.31 33 THR B O 1
ATOM 1486 N N . GLN B 1 34 ? -9.914 -11.453 -14.336 1 93.75 34 GLN B N 1
ATOM 1487 C CA . GLN B 1 34 ? -11.023 -11.805 -15.219 1 93.75 34 GLN B CA 1
ATOM 1488 C C . GLN B 1 34 ? -10.523 -12.438 -16.5 1 93.75 34 GLN B C 1
ATOM 1490 O O . GLN B 1 34 ? -11.219 -13.266 -17.109 1 93.75 34 GLN B O 1
ATOM 1495 N N . LYS B 1 35 ? -9.352 -12.18 -16.891 1 91.5 35 LYS B N 1
ATOM 1496 C CA . LYS B 1 35 ? -8.844 -12.562 -18.203 1 91.5 35 LYS B CA 1
ATOM 1497 C C . LYS B 1 35 ? -7.91 -13.766 -18.109 1 91.5 35 LYS B C 1
ATOM 1499 O O . LYS B 1 35 ? -7.934 -14.648 -18.969 1 91.5 35 LYS B O 1
ATOM 1504 N N . GLN B 1 36 ? -7.082 -13.836 -17.062 1 93.75 36 GLN B N 1
ATOM 1505 C CA . GLN B 1 36 ? -6 -14.812 -17.031 1 93.75 36 GLN B CA 1
ATOM 1506 C C . GLN B 1 36 ? -5.68 -15.227 -15.602 1 93.75 36 GLN B C 1
ATOM 1508 O O . GLN B 1 36 ? -6.121 -14.586 -14.648 1 93.75 36 GLN B O 1
ATOM 1513 N N . GLN B 1 37 ? -5.039 -16.391 -15.531 1 96.81 37 GLN B N 1
ATOM 1514 C CA . GLN B 1 37 ? -4.457 -16.859 -14.281 1 96.81 37 GLN B CA 1
ATOM 1515 C C . GLN B 1 37 ? -2.934 -16.906 -14.359 1 96.81 37 GLN B C 1
ATOM 1517 O O . GLN B 1 37 ? -2.373 -17.25 -15.406 1 96.81 37 GLN B O 1
ATOM 1522 N N . TYR B 1 38 ? -2.301 -16.469 -13.234 1 95.56 38 TYR B N 1
ATOM 1523 C CA . TYR B 1 38 ? -0.848 -16.484 -13.109 1 95.56 38 TYR B CA 1
ATOM 1524 C C . TYR B 1 38 ? -0.409 -17.297 -11.898 1 95.56 38 TYR B C 1
ATOM 1526 O O . TYR B 1 38 ? -1.157 -17.422 -10.93 1 95.56 38 TYR B O 1
ATOM 1534 N N . ARG B 1 39 ? 0.77 -17.844 -11.984 1 96.44 39 ARG B N 1
ATOM 1535 C CA . ARG B 1 39 ? 1.314 -18.609 -10.875 1 96.44 39 ARG B CA 1
ATOM 1536 C C . ARG B 1 39 ? 2.754 -18.203 -10.578 1 96.44 39 ARG B C 1
ATOM 1538 O O . ARG B 1 39 ? 3.541 -17.969 -11.5 1 96.44 39 ARG B O 1
ATOM 1545 N N . SER B 1 40 ? 3.049 -18.141 -9.344 1 97 40 SER B N 1
ATOM 1546 C CA . SER B 1 40 ? 4.43 -17.906 -8.922 1 97 40 SER B CA 1
ATOM 1547 C C . SER B 1 40 ? 5.23 -19.203 -8.922 1 97 40 SER B C 1
ATOM 1549 O O . SER B 1 40 ? 4.664 -20.281 -9.094 1 97 40 SER B O 1
ATOM 1551 N N . SER B 1 41 ? 6.539 -19.031 -8.688 1 97.44 41 SER B N 1
ATOM 1552 C CA . SER B 1 41 ? 7.355 -20.203 -8.352 1 97.44 41 SER B CA 1
ATOM 1553 C C . SER B 1 41 ? 6.941 -20.797 -7.008 1 97.44 41 SER B C 1
ATOM 1555 O O . SER B 1 41 ? 6.266 -20.141 -6.215 1 97.44 41 SER B O 1
ATOM 1557 N N . ILE B 1 42 ? 7.348 -22.031 -6.852 1 98 42 ILE B N 1
ATOM 1558 C CA . ILE B 1 42 ? 7.129 -22.719 -5.582 1 98 42 ILE B CA 1
ATOM 1559 C C . ILE B 1 42 ? 8.242 -22.359 -4.602 1 98 42 ILE B C 1
ATOM 1561 O O . ILE B 1 42 ? 9.43 -22.453 -4.945 1 98 42 ILE B O 1
ATOM 1565 N N . SER B 1 43 ? 7.855 -21.844 -3.441 1 97.81 43 SER B N 1
ATOM 1566 C CA . SER B 1 43 ? 8.828 -21.688 -2.367 1 97.81 43 SER B CA 1
ATOM 1567 C C . SER B 1 43 ? 9.016 -22.984 -1.594 1 97.81 43 SER B C 1
ATOM 1569 O O . SER B 1 43 ? 8.25 -23.281 -0.674 1 97.81 43 SER B O 1
ATOM 1571 N N . LYS B 1 44 ? 10.086 -23.719 -1.91 1 96.44 44 LYS B N 1
ATOM 1572 C CA . LYS B 1 44 ? 10.234 -25.109 -1.458 1 96.44 44 LYS B CA 1
ATOM 1573 C C . LYS B 1 44 ? 10.5 -25.156 0.042 1 96.44 44 LYS B C 1
ATOM 1575 O O . LYS B 1 44 ? 11.367 -24.453 0.552 1 96.44 44 LYS B O 1
ATOM 1580 N N . ALA B 1 45 ? 9.836 -26.031 0.692 1 95.44 45 ALA B N 1
ATOM 1581 C CA . ALA B 1 45 ? 9.984 -26.312 2.115 1 95.44 45 ALA B CA 1
ATOM 1582 C C . ALA B 1 45 ? 10.062 -25.031 2.934 1 95.44 45 ALA B C 1
ATOM 1584 O O . ALA B 1 45 ? 10.867 -24.922 3.865 1 95.44 45 ALA B O 1
ATOM 1585 N N . ALA B 1 46 ? 9.188 -24.031 2.6 1 95.56 46 ALA B N 1
ATOM 1586 C CA . ALA B 1 46 ? 9.273 -22.719 3.232 1 95.56 46 ALA B CA 1
ATOM 1587 C C . ALA B 1 46 ? 8.32 -22.625 4.426 1 95.56 46 ALA B C 1
ATOM 1589 O O . ALA B 1 46 ? 8.453 -21.719 5.258 1 95.56 46 ALA B O 1
ATOM 1590 N N . GLU B 1 47 ? 7.371 -23.453 4.492 1 95.06 47 GLU B N 1
ATOM 1591 C CA . GLU B 1 47 ? 6.414 -23.484 5.594 1 95.06 47 GLU B CA 1
ATOM 1592 C C . GLU B 1 47 ? 5.727 -22.125 5.758 1 95.06 47 GLU B C 1
ATOM 1594 O O . GLU B 1 47 ? 5.125 -21.609 4.812 1 95.06 47 GLU B O 1
ATOM 1599 N N . LYS B 1 48 ? 5.883 -21.453 6.812 1 97.38 48 LYS B N 1
ATOM 1600 C CA . LYS B 1 48 ? 5.062 -20.297 7.145 1 97.38 48 LYS B CA 1
ATOM 1601 C C . LYS B 1 48 ? 5.73 -19 6.684 1 97.38 48 LYS B C 1
ATOM 1603 O O . LYS B 1 48 ? 5.145 -17.922 6.793 1 97.38 48 LYS B O 1
ATOM 1608 N N . ASN B 1 49 ? 6.887 -19.125 6.086 1 98.12 49 ASN B N 1
ATOM 1609 C CA . ASN B 1 49 ? 7.602 -17.922 5.672 1 98.12 49 ASN B CA 1
ATOM 1610 C C . ASN B 1 49 ? 8.117 -18.047 4.242 1 98.12 49 ASN B C 1
ATOM 1612 O O . ASN B 1 49 ? 9.32 -17.922 4.004 1 98.12 49 ASN B O 1
ATOM 1616 N N . PRO B 1 50 ? 7.23 -18.219 3.277 1 98.56 50 PRO B N 1
ATOM 1617 C CA . PRO B 1 50 ? 7.672 -18.328 1.885 1 98.56 50 PRO B CA 1
ATOM 1618 C C . PRO B 1 50 ? 8.188 -17 1.33 1 98.56 50 PRO B C 1
ATOM 1620 O O . PRO B 1 50 ? 7.66 -15.938 1.669 1 98.56 50 PRO B O 1
ATOM 1623 N N . ILE B 1 51 ? 9.172 -17.109 0.495 1 98.12 51 ILE B N 1
ATOM 1624 C CA . ILE B 1 51 ? 9.703 -16 -0.303 1 98.12 51 ILE B CA 1
ATOM 1625 C C . ILE B 1 51 ? 9.688 -16.391 -1.781 1 98.12 51 ILE B C 1
ATOM 1627 O O . ILE B 1 51 ? 10.219 -17.438 -2.164 1 98.12 51 ILE B O 1
ATOM 1631 N N . TRP B 1 52 ? 9.062 -15.586 -2.631 1 98.19 52 TRP B N 1
ATOM 1632 C CA . TRP B 1 52 ? 8.977 -15.906 -4.051 1 98.19 52 TRP B CA 1
ATOM 1633 C C . TRP B 1 52 ? 9.781 -14.922 -4.887 1 98.19 52 TRP B C 1
ATOM 1635 O O . TRP B 1 52 ? 10.523 -15.32 -5.789 1 98.19 52 TRP B O 1
ATOM 1645 N N . ASN B 1 53 ? 9.562 -13.695 -4.594 1 95.94 53 ASN B N 1
ATOM 1646 C CA . ASN B 1 53 ? 10.156 -12.625 -5.391 1 95.94 53 ASN B CA 1
ATOM 1647 C C . ASN B 1 53 ? 9.898 -12.828 -6.879 1 95.94 53 ASN B C 1
ATOM 1649 O O . ASN B 1 53 ? 10.82 -12.695 -7.695 1 95.94 53 ASN B O 1
ATOM 1653 N N . ASP B 1 54 ? 8.727 -13.219 -7.188 1 96 54 ASP B N 1
ATOM 1654 C CA . ASP B 1 54 ? 8.305 -13.406 -8.57 1 96 54 ASP B CA 1
ATOM 1655 C C . ASP B 1 54 ? 7.648 -12.141 -9.125 1 96 54 ASP B C 1
ATOM 1657 O O . ASP B 1 54 ? 7.012 -11.391 -8.383 1 96 54 ASP B O 1
ATOM 1661 N N . THR B 1 55 ? 7.773 -12.016 -10.398 1 92.62 55 THR B N 1
ATOM 1662 C CA . THR B 1 55 ? 7.164 -10.883 -11.094 1 92.62 55 THR B CA 1
ATOM 1663 C C . THR B 1 55 ? 6.164 -11.367 -12.141 1 92.62 55 THR B C 1
ATOM 1665 O O . THR B 1 55 ? 6.453 -12.297 -12.898 1 92.62 55 THR B O 1
ATOM 1668 N N . GLU B 1 56 ? 5.027 -10.766 -12.047 1 93 56 GLU B N 1
ATOM 1669 C CA . GLU B 1 56 ? 4.016 -11.039 -13.062 1 93 56 GLU B CA 1
ATOM 1670 C C . GLU B 1 56 ? 3.506 -9.75 -13.688 1 93 56 GLU B C 1
ATOM 1672 O O . GLU B 1 56 ? 3.309 -8.75 -13 1 93 56 GLU B O 1
ATOM 1677 N N . LEU B 1 57 ? 3.367 -9.812 -14.984 1 89.44 57 LEU B N 1
ATOM 1678 C CA . LEU B 1 57 ? 2.693 -8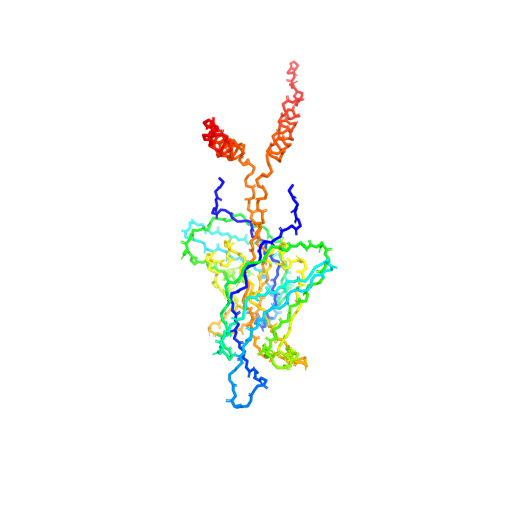.727 -15.695 1 89.44 57 LEU B CA 1
ATOM 1679 C C . LEU B 1 57 ? 1.215 -9.039 -15.891 1 89.44 57 LEU B C 1
ATOM 1681 O O . LEU B 1 57 ? 0.866 -9.953 -16.641 1 89.44 57 LEU B O 1
ATOM 1685 N N . ILE B 1 58 ? 0.434 -8.18 -15.18 1 90.81 58 ILE B N 1
ATOM 1686 C CA . ILE B 1 58 ? -0.985 -8.508 -15.266 1 90.81 58 ILE B CA 1
ATOM 1687 C C . ILE B 1 58 ? -1.76 -7.32 -15.828 1 90.81 58 ILE B C 1
ATOM 1689 O O . ILE B 1 58 ? -1.283 -6.184 -15.781 1 90.81 58 ILE B O 1
ATOM 1693 N N . GLU B 1 59 ? -2.852 -7.664 -16.422 1 86 59 GLU B N 1
ATOM 1694 C CA . GLU B 1 59 ? -3.789 -6.637 -16.859 1 86 59 GLU B CA 1
ATOM 1695 C C . GLU B 1 59 ? -5 -6.555 -15.93 1 86 59 GLU B C 1
ATOM 1697 O O . GLU B 1 59 ? -5.637 -7.57 -15.641 1 86 59 GLU B O 1
ATOM 1702 N N . VAL B 1 60 ? -5.172 -5.277 -15.469 1 86.62 60 VAL B N 1
ATOM 1703 C CA . VAL B 1 60 ? -6.242 -5.082 -14.492 1 86.62 60 VAL B CA 1
ATOM 1704 C C . VAL B 1 60 ? -7.258 -4.078 -15.031 1 86.62 60 VAL B C 1
ATOM 1706 O O . VAL B 1 60 ? -6.898 -2.947 -15.367 1 86.62 60 VAL B O 1
ATOM 1709 N N . ASP B 1 61 ? -8.508 -4.484 -15.141 1 88.06 61 ASP B N 1
ATOM 1710 C CA . ASP B 1 61 ? -9.57 -3.557 -15.508 1 88.06 61 ASP B CA 1
ATOM 1711 C C . ASP B 1 61 ? -10.086 -2.791 -14.289 1 88.06 61 ASP B C 1
ATOM 1713 O O . ASP B 1 61 ? -10.125 -3.334 -13.18 1 88.06 61 ASP B O 1
ATOM 1717 N N . THR B 1 62 ? -10.453 -1.44 -14.594 1 84.06 62 THR B N 1
ATOM 1718 C CA . THR B 1 62 ? -11.039 -0.644 -13.523 1 84.06 62 THR B CA 1
ATOM 1719 C C . THR B 1 62 ? -12.273 -1.338 -12.945 1 84.06 62 THR B C 1
ATOM 1721 O O . THR B 1 62 ? -13.133 -1.798 -13.695 1 84.06 62 THR B O 1
ATOM 1724 N N . GLY B 1 63 ? -12.32 -1.456 -11.695 1 89 63 GLY B N 1
ATOM 1725 C CA . GLY B 1 63 ? -13.469 -2.051 -11.031 1 89 63 GLY B CA 1
ATOM 1726 C C . GLY B 1 63 ? -13.336 -3.551 -10.836 1 89 63 GLY B C 1
ATOM 1727 O O . GLY B 1 63 ? -14.172 -4.176 -10.188 1 89 63 GLY B O 1
ATOM 1728 N N . GLU B 1 64 ? -12.234 -4.066 -11.336 1 92.94 64 GLU B N 1
ATOM 1729 C CA . GLU B 1 64 ? -12.055 -5.512 -11.227 1 92.94 64 GLU B CA 1
ATOM 1730 C C . GLU B 1 64 ? -11.539 -5.898 -9.844 1 92.94 64 GLU B C 1
ATOM 1732 O O . GLU B 1 64 ? -10.695 -5.199 -9.266 1 92.94 64 GLU B O 1
ATOM 1737 N N . ASN B 1 65 ? -12.07 -7.008 -9.359 1 95.12 65 ASN B N 1
ATOM 1738 C CA . ASN B 1 65 ? -11.484 -7.684 -8.203 1 95.12 65 ASN B CA 1
ATOM 1739 C C . ASN B 1 65 ? -10.586 -8.844 -8.633 1 95.12 65 ASN B C 1
ATOM 1741 O O . ASN B 1 65 ? -10.961 -9.625 -9.508 1 95.12 65 ASN B O 1
ATOM 1745 N N . ILE B 1 66 ? -9.422 -8.883 -8.016 1 95.94 66 ILE B N 1
ATOM 1746 C CA . ILE B 1 66 ? -8.43 -9.906 -8.336 1 95.94 66 ILE B CA 1
ATOM 1747 C C . ILE B 1 66 ? -8.258 -10.836 -7.141 1 95.94 66 ILE B C 1
ATOM 1749 O O . ILE B 1 66 ? -8.039 -10.383 -6.016 1 95.94 66 ILE B O 1
ATOM 1753 N N . LYS B 1 67 ? -8.359 -12.086 -7.449 1 98 67 LYS B N 1
ATOM 1754 C CA . LYS B 1 67 ? -8.188 -13.07 -6.383 1 98 67 LYS B CA 1
ATOM 1755 C C . LYS B 1 67 ? -6.742 -13.555 -6.312 1 98 67 LYS B C 1
ATOM 1757 O O . LYS B 1 67 ? -6.121 -13.828 -7.34 1 98 67 LYS B O 1
ATOM 1762 N N . LEU B 1 68 ? -6.246 -13.531 -5.082 1 98.25 68 LEU B N 1
ATOM 1763 C CA . LEU B 1 68 ? -4.93 -14.094 -4.801 1 98.25 68 LEU B CA 1
ATOM 1764 C C . LEU B 1 68 ? -5.031 -15.273 -3.844 1 98.25 68 LEU B C 1
ATOM 1766 O O . LEU B 1 68 ? -5.559 -15.141 -2.738 1 98.25 68 LEU B O 1
ATOM 1770 N N . GLN B 1 69 ? -4.469 -16.438 -4.332 1 98.81 69 GLN B N 1
ATOM 1771 C CA . GLN B 1 69 ? -4.484 -17.641 -3.518 1 98.81 69 GLN B CA 1
ATOM 1772 C C . GLN B 1 69 ? -3.068 -18.125 -3.209 1 98.81 69 GLN B C 1
ATOM 1774 O O . GLN B 1 69 ? -2.223 -18.188 -4.105 1 98.81 69 GLN B O 1
ATOM 1779 N N . ILE B 1 70 ? -2.867 -18.344 -1.96 1 98.88 70 ILE B N 1
ATOM 1780 C CA . ILE B 1 70 ? -1.662 -19.062 -1.552 1 98.88 70 ILE B CA 1
ATOM 1781 C C . ILE B 1 70 ? -1.979 -20.547 -1.371 1 98.88 70 ILE B C 1
ATOM 1783 O O . ILE B 1 70 ? -2.812 -20.906 -0.54 1 98.88 70 IL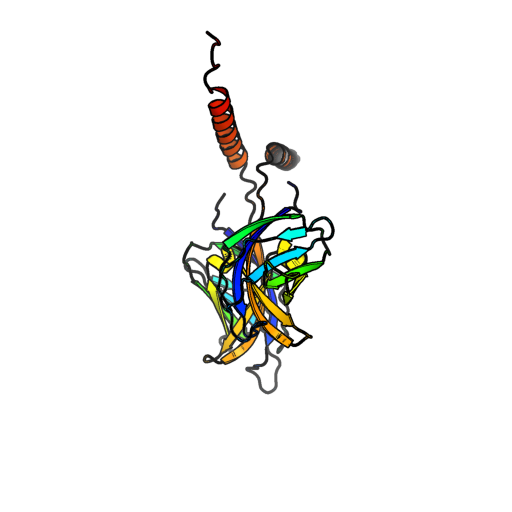E B O 1
ATOM 1787 N N . LEU B 1 71 ? -1.251 -21.375 -2.203 1 98.69 71 LEU B N 1
ATOM 1788 C CA . LEU B 1 71 ? -1.539 -22.812 -2.227 1 98.69 71 LEU B CA 1
ATOM 1789 C C . LEU B 1 71 ? -0.302 -23.609 -1.854 1 98.69 71 LEU B C 1
ATOM 1791 O O . LEU B 1 71 ? 0.825 -23.203 -2.135 1 98.69 71 LEU B O 1
ATOM 1795 N N . ASP B 1 72 ? -0.524 -24.703 -1.183 1 98.19 72 ASP B N 1
ATOM 1796 C CA . ASP B 1 72 ? 0.537 -25.656 -0.875 1 98.19 72 ASP B CA 1
ATOM 1797 C C . ASP B 1 72 ? 0.696 -26.688 -1.995 1 98.19 72 ASP B C 1
ATOM 1799 O O . ASP B 1 72 ? -0.21 -27.484 -2.248 1 98.19 72 ASP B O 1
ATOM 1803 N N . PHE B 1 73 ? 1.836 -26.656 -2.582 1 97 73 PHE B N 1
ATOM 1804 C CA . PHE B 1 73 ? 2.111 -27.578 -3.676 1 97 73 PHE B CA 1
ATOM 1805 C C . PHE B 1 73 ? 2.377 -28.984 -3.146 1 97 73 PHE B C 1
ATOM 1807 O O . PHE B 1 73 ? 3.084 -29.156 -2.15 1 97 73 PHE B O 1
ATOM 1814 N N . ASN B 1 74 ? 1.648 -29.875 -3.775 1 89.06 74 ASN B N 1
ATOM 1815 C CA . ASN B 1 74 ? 1.854 -31.297 -3.539 1 89.06 74 ASN B CA 1
ATOM 1816 C C . ASN B 1 74 ? 2.006 -32.062 -4.852 1 89.06 74 ASN B C 1
ATOM 1818 O O . ASN B 1 74 ? 1.175 -31.938 -5.75 1 89.06 74 ASN B O 1
ATOM 1822 N N . SER B 1 75 ? 3.066 -32.844 -5.012 1 83.75 75 SER B N 1
ATOM 1823 C CA . SER B 1 75 ? 3.332 -33.531 -6.27 1 83.75 75 SER B CA 1
ATOM 1824 C C . SER B 1 75 ? 2.354 -34.688 -6.477 1 83.75 75 SER B C 1
ATOM 1826 O O . SER B 1 75 ? 2.145 -35.125 -7.609 1 83.75 75 SER B O 1
ATOM 1828 N N . ARG B 1 76 ? 1.674 -35.188 -5.418 1 85.88 76 ARG B N 1
ATOM 1829 C CA . ARG B 1 76 ? 0.859 -36.375 -5.492 1 85.88 76 ARG B CA 1
ATOM 1830 C C . ARG B 1 76 ? -0.623 -36.031 -5.598 1 85.88 76 ARG B C 1
ATOM 1832 O O . ARG B 1 76 ? -1.423 -36.844 -6.07 1 85.88 76 ARG B O 1
ATOM 1839 N N . VAL B 1 77 ? -0.951 -34.875 -5.094 1 89.12 77 VAL B N 1
ATOM 1840 C CA . VAL B 1 77 ? -2.355 -34.469 -5.059 1 89.12 77 VAL B CA 1
ATOM 1841 C C . VAL B 1 77 ? -2.502 -33.031 -5.535 1 89.12 77 VAL B C 1
ATOM 1843 O O . VAL B 1 77 ? -1.506 -32.344 -5.789 1 89.12 77 VAL B O 1
ATOM 1846 N N . GLU B 1 78 ? -3.727 -32.562 -5.711 1 94.5 78 GLU B N 1
ATOM 1847 C CA . GLU B 1 78 ? -4.012 -31.188 -6.039 1 94.5 78 GLU B CA 1
ATOM 1848 C C . GLU B 1 78 ? -3.506 -30.234 -4.949 1 94.5 78 GLU B C 1
ATOM 1850 O O . GLU B 1 78 ? -3.57 -30.562 -3.762 1 94.5 78 GLU B O 1
ATOM 1855 N N . PRO B 1 79 ? -2.996 -29.125 -5.32 1 96.56 79 PRO B N 1
ATOM 1856 C CA . PRO B 1 79 ? -2.549 -28.156 -4.309 1 96.56 79 PRO B CA 1
ATOM 1857 C C . PRO B 1 79 ? -3.654 -27.781 -3.324 1 96.56 79 PRO B C 1
ATOM 1859 O O . PRO B 1 79 ? -4.824 -27.703 -3.707 1 96.56 79 PRO B O 1
ATOM 1862 N N . GLU B 1 80 ? -3.225 -27.625 -2.084 1 97.12 80 GLU B N 1
ATOM 1863 C CA . GLU B 1 80 ? -4.168 -27.281 -1.024 1 97.12 80 GLU B CA 1
ATOM 1864 C C . GLU B 1 80 ? -4.125 -25.781 -0.708 1 97.12 80 GLU B C 1
ATOM 1866 O O . GLU B 1 80 ? -3.045 -25.203 -0.603 1 97.12 80 GLU B O 1
ATOM 1871 N N . LEU B 1 81 ? -5.309 -25.219 -0.516 1 98.38 81 LEU B N 1
ATOM 1872 C CA . LEU B 1 81 ? -5.395 -23.812 -0.168 1 98.38 81 LEU B CA 1
ATOM 1873 C C . LEU B 1 81 ? -4.875 -23.562 1.245 1 98.38 81 LEU B C 1
ATOM 1875 O O . LEU B 1 81 ? -5.344 -24.188 2.199 1 98.38 81 LEU B O 1
ATOM 1879 N N . ILE B 1 82 ? -3.963 -22.609 1.314 1 98.5 82 ILE B N 1
ATOM 1880 C CA . ILE B 1 82 ? -3.473 -22.172 2.617 1 98.5 82 ILE B CA 1
ATOM 1881 C C . ILE B 1 82 ? -4.234 -20.938 3.062 1 98.5 82 ILE B C 1
ATOM 1883 O O . ILE B 1 82 ? -4.777 -20.891 4.168 1 98.5 82 ILE B O 1
ATOM 1887 N N . ALA B 1 83 ? -4.289 -19.953 2.203 1 98.81 83 ALA B N 1
ATOM 1888 C CA . ALA B 1 83 ? -4.914 -18.656 2.461 1 98.81 83 ALA B CA 1
ATOM 1889 C C . ALA B 1 83 ? -5.262 -17.953 1.155 1 98.81 83 ALA B C 1
ATOM 1891 O O . ALA B 1 83 ? -4.805 -18.359 0.082 1 98.81 83 ALA B O 1
ATOM 1892 N N . GLU B 1 84 ? -6.086 -16.938 1.301 1 98.75 84 GLU B N 1
ATOM 1893 C CA . GLU B 1 84 ? -6.434 -16.172 0.107 1 98.75 84 GLU B CA 1
ATOM 1894 C C . GLU B 1 84 ? -6.781 -14.734 0.457 1 98.75 84 GLU B C 1
ATOM 1896 O O . GLU B 1 84 ? -6.984 -14.406 1.627 1 98.75 84 GLU B O 1
ATOM 1901 N N . THR B 1 85 ? -6.793 -13.828 -0.498 1 97.75 85 THR B N 1
ATOM 1902 C CA . THR B 1 85 ? -7.23 -12.445 -0.364 1 97.75 85 THR B CA 1
ATOM 1903 C C . THR B 1 85 ? -7.715 -11.898 -1.704 1 97.75 85 THR B C 1
ATOM 1905 O O . THR B 1 85 ? -7.605 -12.57 -2.73 1 97.75 85 THR B O 1
ATOM 1908 N N . THR B 1 86 ? -8.328 -10.836 -1.68 1 96.94 86 THR B N 1
ATOM 1909 C CA . THR B 1 86 ? -8.797 -10.141 -2.875 1 96.94 86 THR B CA 1
ATOM 1910 C C . THR B 1 86 ? -8.156 -8.75 -2.977 1 96.94 86 THR B C 1
ATOM 1912 O O . THR B 1 86 ? -8.078 -8.023 -1.983 1 96.94 86 THR B O 1
ATOM 1915 N N . LEU B 1 87 ? -7.668 -8.461 -4.105 1 93.38 87 LEU B N 1
ATOM 1916 C CA . LEU B 1 87 ? -7.148 -7.137 -4.426 1 93.38 87 LEU B CA 1
ATOM 1917 C C . LEU B 1 87 ? -8.141 -6.355 -5.285 1 93.38 87 LEU B C 1
ATOM 1919 O O . LEU B 1 87 ? -8.758 -6.922 -6.191 1 93.38 87 LEU B O 1
ATOM 1923 N N . THR B 1 88 ? -8.227 -5.086 -5.066 1 90.69 88 THR B N 1
ATOM 1924 C CA . THR B 1 88 ? -9.078 -4.234 -5.887 1 90.69 88 THR B CA 1
ATOM 1925 C C . THR B 1 88 ? -8.266 -3.535 -6.969 1 90.69 88 THR B C 1
ATOM 1927 O O . THR B 1 88 ? -7.047 -3.395 -6.844 1 90.69 88 THR B O 1
ATOM 1930 N N . SER B 1 89 ? -8.961 -3.09 -8 1 88.69 89 SER B N 1
ATOM 1931 C CA . SER B 1 89 ? -8.281 -2.324 -9.039 1 88.69 89 SER B CA 1
ATOM 1932 C C . SER B 1 89 ? -7.699 -1.029 -8.484 1 88.69 89 SER B C 1
ATOM 1934 O O . SER B 1 89 ? -6.637 -0.583 -8.922 1 88.69 89 SER B O 1
ATOM 1936 N N . GLU B 1 90 ? -8.344 -0.473 -7.469 1 81.5 90 GLU B N 1
ATOM 1937 C CA . GLU B 1 90 ? -7.84 0.752 -6.859 1 81.5 90 GLU B CA 1
ATOM 1938 C C . GLU B 1 90 ? -6.48 0.518 -6.203 1 81.5 90 GLU B C 1
ATOM 1940 O O . GLU B 1 90 ? -5.586 1.359 -6.301 1 81.5 90 GLU B O 1
ATOM 1945 N N . GLU B 1 91 ? -6.395 -0.583 -5.551 1 83.81 91 GLU B N 1
ATOM 1946 C CA . GLU B 1 91 ? -5.125 -0.93 -4.918 1 83.81 91 GLU B CA 1
ATOM 1947 C C . GLU B 1 91 ? -4.023 -1.12 -5.957 1 83.81 91 GLU B C 1
ATOM 1949 O O . GLU B 1 91 ? -2.869 -0.763 -5.719 1 83.81 91 GLU B O 1
ATOM 1954 N N . LEU B 1 92 ? -4.398 -1.672 -7.027 1 83.81 92 LEU B N 1
ATOM 1955 C CA . LEU B 1 92 ? -3.406 -2.066 -8.023 1 83.81 92 LEU B CA 1
ATOM 1956 C C . LEU B 1 92 ? -3.1 -0.915 -8.969 1 83.81 92 LEU B C 1
ATOM 1958 O O . LEU B 1 92 ? -1.964 -0.771 -9.43 1 83.81 92 LEU B O 1
ATOM 1962 N N . LEU B 1 93 ? -4.07 -0.162 -9.266 1 78.5 93 LEU B N 1
ATOM 1963 C CA . LEU B 1 93 ? -3.896 0.899 -10.25 1 78.5 93 LEU B CA 1
ATOM 1964 C C . LEU B 1 93 ? -3.492 2.205 -9.57 1 78.5 93 LEU B C 1
ATOM 1966 O O . LEU B 1 93 ? -2.838 3.051 -10.188 1 78.5 93 LEU B O 1
ATOM 1970 N N . GLY B 1 94 ? -3.807 2.438 -8.344 1 74.5 94 GLY B N 1
ATOM 1971 C CA . GLY B 1 94 ? -3.559 3.699 -7.66 1 74.5 94 GLY B CA 1
ATOM 1972 C C . GLY B 1 94 ? -2.438 3.619 -6.645 1 74.5 94 GLY B C 1
ATOM 1973 O O . GLY B 1 94 ? -1.893 4.645 -6.23 1 74.5 94 GLY B O 1
ATOM 1974 N N . CYS B 1 95 ? -2.078 2.48 -6.254 1 79.19 95 CYS B N 1
ATOM 1975 C CA . CYS B 1 95 ? -1.109 2.264 -5.188 1 79.19 95 CYS B CA 1
ATOM 1976 C C . CYS B 1 95 ? -1.616 2.836 -3.867 1 79.19 95 CYS B C 1
ATOM 1978 O O . CYS B 1 95 ? -1.038 3.785 -3.334 1 79.19 95 CYS B O 1
ATOM 1980 N N . VAL B 1 96 ? -2.648 2.338 -3.34 1 81.62 96 VAL B N 1
ATOM 1981 C CA . VAL B 1 96 ? -3.271 2.793 -2.1 1 81.62 96 VAL B CA 1
ATOM 1982 C C . VAL B 1 96 ? -2.543 2.186 -0.903 1 81.62 96 VAL B C 1
ATOM 1984 O O . VAL B 1 96 ? -2.256 0.987 -0.884 1 81.62 96 VAL B O 1
ATOM 1987 N N . LEU B 1 97 ? -2.184 3.092 0.026 1 83.31 97 LEU B N 1
ATOM 1988 C CA . LEU B 1 97 ? -1.493 2.691 1.246 1 83.31 97 LEU B CA 1
ATOM 1989 C C . LEU B 1 97 ? -2.342 2.996 2.477 1 83.31 97 LEU B C 1
ATOM 1991 O O . LEU B 1 97 ? -2.84 4.113 2.631 1 83.31 97 LEU B O 1
ATOM 1995 N N . LYS B 1 98 ? -2.684 1.981 3.291 1 85 98 LYS B N 1
ATOM 1996 C CA . LYS B 1 98 ? -3.262 2.16 4.621 1 85 98 LYS B CA 1
ATOM 1997 C C . LYS B 1 98 ? -2.223 1.912 5.711 1 85 98 LYS B C 1
ATOM 1999 O O . LYS B 1 98 ? -1.62 0.838 5.766 1 85 98 LYS B O 1
ATOM 2004 N N . LYS B 1 99 ? -2.008 2.961 6.555 1 90.25 99 LYS B N 1
ATOM 2005 C CA . LYS B 1 99 ? -0.946 2.896 7.555 1 90.25 99 LYS B CA 1
ATOM 2006 C C . LYS B 1 99 ? -1.503 3.104 8.961 1 90.25 99 LYS B C 1
ATOM 2008 O O . LYS B 1 99 ? -2.305 4.012 9.188 1 90.25 99 LYS B O 1
ATOM 2013 N N . ASP B 1 100 ? -1.061 2.207 9.82 1 93.56 100 ASP B N 1
ATOM 2014 C CA . ASP B 1 100 ? -1.332 2.48 11.227 1 93.56 100 ASP B CA 1
ATOM 2015 C C . ASP B 1 100 ? -0.667 3.779 11.672 1 93.56 100 ASP B C 1
ATOM 2017 O O . ASP B 1 100 ? 0.454 4.082 11.258 1 93.56 100 ASP B O 1
ATOM 2021 N N . VAL B 1 101 ? -1.396 4.473 12.461 1 98.12 101 VAL B N 1
ATOM 2022 C CA . VAL B 1 101 ? -0.828 5.668 13.078 1 98.12 101 VAL B CA 1
ATOM 2023 C C . VAL B 1 101 ? -0.719 5.469 14.586 1 98.12 101 VAL B C 1
ATOM 2025 O O . VAL B 1 101 ? -1.523 4.754 15.188 1 98.12 101 VAL B O 1
ATOM 2028 N N . PHE B 1 102 ? 0.263 6.246 15.102 1 98.56 102 PHE B N 1
ATOM 2029 C CA . PHE B 1 102 ? 0.656 5.934 16.469 1 98.56 102 PHE B CA 1
ATOM 2030 C C . PHE B 1 102 ? 0.63 7.184 17.344 1 98.56 102 PHE B C 1
ATOM 2032 O O . PHE B 1 102 ? 0.844 8.297 16.844 1 98.56 102 PHE B O 1
ATOM 2039 N N . TYR B 1 103 ? 0.354 6.926 18.594 1 98.62 103 TYR B N 1
ATOM 2040 C CA . TYR B 1 103 ? 0.617 7.871 19.672 1 98.62 103 TYR B CA 1
ATOM 2041 C C . TYR B 1 103 ? 1.231 7.168 20.875 1 98.62 103 TYR B C 1
ATOM 2043 O O . TYR B 1 103 ? 0.656 6.215 21.406 1 98.62 103 TYR B O 1
ATOM 2051 N N . GLN B 1 104 ? 2.408 7.605 21.266 1 97.38 104 GLN B N 1
ATOM 2052 C CA . GLN B 1 104 ? 3.141 6.992 22.359 1 97.38 104 GLN B CA 1
ATOM 2053 C C . GLN B 1 104 ? 3.242 5.48 22.188 1 97.38 104 GLN B C 1
ATOM 2055 O O . GLN B 1 104 ? 2.902 4.715 23.094 1 97.38 104 GLN B O 1
ATOM 2060 N N . GLN B 1 105 ? 3.492 5.059 20.969 1 95.88 105 GLN B N 1
ATOM 2061 C CA . GLN B 1 105 ? 3.848 3.699 20.594 1 95.88 105 GLN B CA 1
ATOM 2062 C C . GLN B 1 105 ? 2.613 2.801 20.547 1 95.88 105 GLN B C 1
ATOM 2064 O O . GLN B 1 105 ? 2.732 1.578 20.453 1 95.88 105 GLN B O 1
ATOM 2069 N N . GLN B 1 106 ? 1.46 3.361 20.734 1 97.81 106 GLN B N 1
ATOM 2070 C CA . GLN B 1 106 ? 0.216 2.611 20.609 1 97.81 106 GLN B CA 1
ATOM 2071 C C . GLN B 1 106 ? -0.505 2.969 19.312 1 97.81 106 GLN B C 1
ATOM 2073 O O . GLN B 1 106 ? -0.556 4.141 18.922 1 97.81 106 GLN B O 1
ATOM 2078 N N . VAL B 1 107 ? -1.028 1.95 18.672 1 96 107 VAL B N 1
ATOM 2079 C CA . VAL B 1 107 ? -1.831 2.217 17.484 1 96 107 VAL B CA 1
ATOM 2080 C C . VAL B 1 107 ? -3.115 2.943 17.875 1 96 107 VAL B C 1
ATOM 2082 O O . VAL B 1 107 ? -3.863 2.475 18.75 1 96 107 VAL B O 1
ATOM 2085 N N . VAL B 1 108 ? -3.385 4.07 17.188 1 98.5 108 VAL B N 1
ATOM 2086 C CA . VAL B 1 108 ? -4.574 4.832 17.562 1 98.5 108 VAL B CA 1
ATOM 2087 C C . VAL B 1 108 ? -5.41 5.125 16.312 1 98.5 108 VAL B C 1
ATOM 2089 O O . VAL B 1 108 ? -6.164 6.098 16.281 1 98.5 108 VAL B O 1
ATOM 2092 N N . GLY B 1 109 ? -5.188 4.418 15.234 1 97.56 109 GLY B N 1
ATOM 2093 C CA . GLY B 1 109 ? -5.988 4.574 14.031 1 97.56 109 GLY B CA 1
ATOM 2094 C C . GLY B 1 109 ? -5.246 4.172 12.766 1 97.56 109 GLY B C 1
ATOM 2095 O O . GLY B 1 109 ? -4.273 3.418 12.828 1 97.56 109 GLY B O 1
ATOM 2096 N N . GLN B 1 110 ? -5.82 4.59 11.648 1 96.31 110 GLN B N 1
ATOM 2097 C CA . GLN B 1 110 ? -5.219 4.375 10.336 1 96.31 110 GLN B CA 1
ATOM 2098 C C . GLN B 1 110 ? -5.438 5.578 9.422 1 96.31 110 GLN B C 1
ATOM 2100 O O . GLN B 1 110 ? -6.477 6.234 9.492 1 96.31 110 GLN B O 1
ATOM 2105 N N . ILE B 1 111 ? -4.434 5.809 8.672 1 97.12 111 ILE B N 1
ATOM 2106 C CA . ILE B 1 111 ? -4.551 6.828 7.637 1 97.12 111 ILE B CA 1
ATOM 2107 C C . ILE B 1 111 ? -4.465 6.176 6.262 1 97.12 111 ILE B C 1
ATOM 2109 O O . ILE B 1 111 ? -3.727 5.207 6.07 1 97.12 111 ILE B O 1
ATOM 2113 N N . GLU B 1 112 ? -5.227 6.715 5.375 1 92.94 112 GLU B N 1
ATOM 2114 C CA . GLU B 1 112 ? -5.25 6.207 4.008 1 92.94 112 GLU B CA 1
ATOM 2115 C C . GLU B 1 112 ? -4.613 7.203 3.041 1 92.94 112 GLU B C 1
ATOM 2117 O O . GLU B 1 112 ? -4.969 8.383 3.031 1 92.94 112 GLU B O 1
ATOM 2122 N N . LEU B 1 113 ? -3.625 6.699 2.195 1 92.75 113 LEU B N 1
ATOM 2123 C CA . LEU B 1 113 ? -2.928 7.492 1.186 1 92.75 113 LEU B CA 1
ATOM 2124 C C . LEU B 1 113 ? -3.051 6.844 -0.19 1 92.75 113 LEU B C 1
ATOM 2126 O O . LEU B 1 113 ? -3.174 5.621 -0.298 1 92.75 113 LEU B O 1
ATOM 2130 N N . GLU B 1 114 ? -3.092 7.684 -1.107 1 87.62 114 GLU B N 1
ATOM 2131 C CA . GLU B 1 114 ? -2.896 7.23 -2.482 1 87.62 114 GLU B CA 1
ATOM 2132 C C . GLU B 1 114 ? -1.628 7.828 -3.084 1 87.62 114 GLU B C 1
ATOM 2134 O O . GLU B 1 114 ? -1.409 9.039 -3.008 1 87.62 114 GLU B O 1
ATOM 2139 N N . ILE B 1 115 ? -0.785 7.051 -3.57 1 86.19 115 ILE B N 1
ATOM 2140 C CA . ILE B 1 115 ? 0.469 7.5 -4.168 1 86.19 115 ILE B CA 1
ATOM 2141 C C . ILE B 1 115 ? 0.389 7.383 -5.688 1 86.19 115 ILE B C 1
ATOM 2143 O O . ILE B 1 115 ? -0.012 6.344 -6.215 1 86.19 115 ILE B O 1
ATOM 2147 N N . GLN B 1 116 ? 0.683 8.477 -6.324 1 76.06 116 GLN B N 1
ATOM 2148 C CA . GLN B 1 116 ? 0.674 8.508 -7.781 1 76.06 116 GLN B CA 1
ATOM 2149 C C . GLN B 1 116 ? 2.041 8.906 -8.328 1 76.06 116 GLN B C 1
ATOM 2151 O O . GLN B 1 116 ? 2.678 9.828 -7.816 1 76.06 116 GLN B O 1
ATOM 2156 N N . LYS B 1 117 ? 2.557 8.188 -9.242 1 68.94 117 LYS B N 1
ATOM 2157 C CA . LYS B 1 117 ? 3.803 8.562 -9.906 1 68.94 117 LYS B CA 1
ATOM 2158 C C . LYS B 1 117 ? 3.584 9.734 -10.852 1 68.94 117 LYS B C 1
ATOM 2160 O O . LYS B 1 117 ? 2.562 9.805 -11.539 1 68.94 117 LYS B O 1
ATOM 2165 N N . THR B 1 118 ? 4.508 10.734 -10.625 1 61.94 118 THR B N 1
ATOM 2166 C CA . THR B 1 118 ? 4.426 11.875 -11.531 1 61.94 118 THR B CA 1
ATOM 2167 C C . THR B 1 118 ? 4.984 11.516 -12.906 1 61.94 118 THR B C 1
ATOM 2169 O O . THR B 1 118 ? 6.078 10.961 -13.016 1 61.94 118 THR B O 1
ATOM 2172 N N . ILE B 1 119 ? 4.234 11.219 -13.766 1 50.56 119 ILE B N 1
ATOM 2173 C CA . ILE B 1 119 ? 4.699 10.961 -15.125 1 50.56 119 ILE B CA 1
ATOM 2174 C C . ILE B 1 119 ? 5.172 12.266 -15.766 1 50.56 119 ILE B C 1
ATOM 2176 O O . ILE B 1 119 ? 4.406 13.227 -15.859 1 50.56 119 ILE B O 1
ATOM 2180 N N . ARG B 1 120 ? 6.453 12.711 -15.406 1 46.22 120 ARG B N 1
ATOM 2181 C CA . ARG B 1 120 ? 6.887 13.867 -16.188 1 46.22 120 ARG B CA 1
ATOM 2182 C C . ARG B 1 120 ? 6.691 13.625 -17.672 1 46.22 120 ARG B C 1
ATOM 2184 O O . ARG B 1 120 ? 6.992 12.547 -18.188 1 46.22 120 ARG B O 1
ATOM 2191 N N . GLN B 1 121 ? 5.762 14.188 -18.25 1 41.62 121 GLN B N 1
ATOM 2192 C CA . GLN B 1 121 ? 5.801 14.352 -19.703 1 41.62 121 GLN B CA 1
ATOM 2193 C C . GLN B 1 121 ? 7.148 14.914 -20.156 1 41.62 121 GLN B C 1
ATOM 2195 O O . GLN B 1 121 ? 7.316 16.125 -20.25 1 41.62 121 GLN B O 1
ATOM 2200 N N . ASP B 1 122 ? 8.273 14.695 -19.578 1 36.69 122 ASP B N 1
ATOM 2201 C CA . ASP B 1 122 ? 9.461 15.25 -20.219 1 36.69 122 ASP B CA 1
ATOM 2202 C C . ASP B 1 122 ? 9.516 14.867 -21.703 1 36.69 122 ASP B C 1
ATOM 2204 O O . ASP B 1 122 ? 9.391 13.688 -22.047 1 36.69 122 ASP B O 1
ATOM 2208 N N . ALA B 1 123 ? 9.328 15.742 -22.562 1 37.41 123 ALA B N 1
ATOM 2209 C CA . ALA B 1 123 ? 9.641 15.727 -24 1 37.41 123 ALA B CA 1
ATOM 2210 C C . 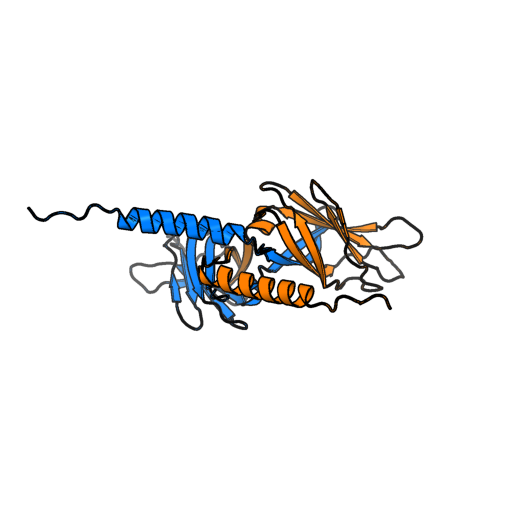ALA B 1 123 ? 10.898 14.906 -24.281 1 37.41 123 ALA B C 1
ATOM 2212 O O . ALA B 1 123 ? 10.961 14.18 -25.266 1 37.41 123 ALA B O 1
ATOM 2213 N N . ASN B 1 124 ? 11.977 15.117 -23.547 1 38.88 124 ASN B N 1
ATOM 2214 C CA . ASN B 1 124 ? 13.289 14.523 -23.797 1 38.88 124 ASN B CA 1
ATOM 2215 C C . ASN B 1 124 ? 13.336 13.055 -23.391 1 38.88 124 ASN B C 1
ATOM 2217 O O . ASN B 1 124 ? 14.242 12.328 -23.781 1 38.88 124 ASN B O 1
ATOM 2221 N N . TYR B 1 125 ? 12.562 12.656 -22.578 1 37.34 125 TYR B N 1
ATOM 2222 C CA . TYR B 1 125 ? 12.57 11.242 -22.219 1 37.34 125 TYR B CA 1
ATOM 2223 C C . TYR B 1 125 ? 12.047 10.391 -23.359 1 37.34 125 TYR B C 1
ATOM 2225 O O . TYR B 1 125 ? 12.555 9.297 -23.609 1 37.34 125 TYR B O 1
ATOM 2233 N N . VAL B 1 126 ? 11.141 10.898 -24.062 1 36.16 126 VAL B N 1
ATOM 2234 C CA . VAL B 1 126 ? 10.805 10.273 -25.344 1 36.16 126 VAL B CA 1
ATOM 2235 C C . VAL B 1 126 ? 12.016 10.289 -26.266 1 36.16 126 VAL B C 1
ATOM 2237 O O . VAL B 1 126 ? 12.312 9.297 -26.938 1 36.16 126 VAL B O 1
ATOM 2240 N N . GLN B 1 127 ? 12.641 11.359 -26.234 1 36.94 127 GLN B N 1
ATOM 2241 C CA . GLN B 1 127 ? 13.789 11.469 -27.125 1 36.94 127 GLN B CA 1
ATOM 2242 C C . GLN B 1 127 ? 14.914 10.539 -26.688 1 36.94 127 GLN B C 1
ATOM 2244 O O . GLN B 1 127 ? 15.531 9.875 -27.531 1 36.94 127 GLN B O 1
ATOM 2249 N N . ASN B 1 128 ? 15.148 10.43 -25.516 1 36.41 128 ASN B N 1
ATOM 2250 C CA . ASN B 1 128 ? 16.297 9.617 -25.125 1 36.41 128 ASN B CA 1
ATOM 2251 C C . ASN B 1 128 ? 15.969 8.125 -25.141 1 36.41 128 ASN B C 1
ATOM 2253 O O . ASN B 1 128 ? 16.781 7.316 -25.594 1 36.41 128 ASN B O 1
ATOM 2257 N N . ARG B 1 129 ? 14.773 7.773 -24.859 1 38.94 129 ARG B N 1
ATOM 2258 C CA . ARG B 1 129 ? 14.438 6.355 -24.969 1 38.94 129 ARG B CA 1
ATOM 2259 C C . ARG B 1 129 ? 14.203 5.965 -26.422 1 38.94 129 ARG B C 1
ATOM 2261 O O . ARG B 1 129 ? 14.422 4.809 -26.797 1 38.94 129 ARG B O 1
ATOM 2268 N N . VAL B 1 130 ? 13.688 6.875 -27.172 1 38.34 130 VAL B N 1
ATOM 2269 C CA . VAL B 1 130 ? 13.727 6.688 -28.625 1 38.34 130 VAL B CA 1
ATOM 2270 C C . VAL B 1 130 ? 15.172 6.547 -29.094 1 38.34 130 VAL B C 1
ATOM 2272 O O . VAL B 1 130 ? 15.484 5.672 -29.906 1 38.34 130 VAL B O 1
ATOM 2275 N N . GLN B 1 131 ? 15.945 7.289 -28.469 1 42.22 131 GLN B N 1
ATOM 2276 C CA . GLN B 1 131 ? 17.344 7.18 -28.859 1 42.22 131 GLN B CA 1
ATOM 2277 C C . GLN B 1 131 ? 17.969 5.895 -28.328 1 42.22 131 GLN B C 1
ATOM 2279 O O . GLN B 1 131 ? 18.719 5.223 -29.031 1 42.22 131 GLN B O 1
ATOM 2284 N N . GLU B 1 132 ? 17.609 5.488 -27.219 1 39.84 132 GLU B N 1
ATOM 2285 C CA . GLU B 1 132 ? 18.156 4.238 -26.703 1 39.84 132 GLU B CA 1
ATOM 2286 C C . GLU B 1 132 ? 17.562 3.035 -27.438 1 39.84 132 GLU B C 1
ATOM 2288 O O . GLU B 1 132 ? 18.281 2.078 -27.75 1 39.84 132 GLU B O 1
ATOM 2293 N N . PHE B 1 133 ? 16.266 3.121 -27.672 1 33.88 133 PHE B N 1
ATOM 2294 C CA . PHE B 1 133 ? 15.664 2.102 -28.531 1 33.88 133 PHE B CA 1
ATOM 2295 C C . PHE B 1 133 ? 16.25 2.16 -29.938 1 33.88 133 PHE B C 1
ATOM 2297 O O . PHE B 1 133 ? 16.562 1.124 -30.516 1 33.88 133 PHE B O 1
ATOM 2304 N N . ILE B 1 134 ? 16.375 3.33 -30.344 1 40 134 ILE B N 1
ATOM 2305 C CA . ILE B 1 134 ? 17.047 3.484 -31.625 1 40 134 ILE B CA 1
ATOM 2306 C C . ILE B 1 134 ? 18.453 2.904 -31.547 1 40 134 ILE B C 1
ATOM 2308 O O . ILE B 1 134 ? 18.891 2.176 -32.438 1 40 134 ILE B O 1
ATOM 2312 N N . ASN B 1 135 ? 19.016 3.143 -30.438 1 40.91 135 ASN B N 1
ATOM 2313 C CA . ASN B 1 135 ? 20.375 2.629 -30.297 1 40.91 135 ASN B CA 1
ATOM 2314 C C . ASN B 1 135 ? 20.391 1.111 -30.125 1 40.91 135 ASN B C 1
ATOM 2316 O O . ASN B 1 135 ? 21.25 0.428 -30.688 1 40.91 135 ASN B O 1
ATOM 2320 N N . THR B 1 136 ? 19.422 0.686 -29.406 1 36.34 136 THR B N 1
ATOM 2321 C CA . THR B 1 136 ? 19.375 -0.759 -29.203 1 36.34 136 THR B CA 1
ATOM 2322 C C . THR B 1 136 ? 18.938 -1.46 -30.5 1 36.34 136 THR B C 1
ATOM 2324 O O . THR B 1 136 ? 19.5 -2.492 -30.859 1 36.34 136 THR B O 1
ATOM 2327 N N . VAL B 1 137 ? 17.891 -0.894 -31.078 1 35.91 137 VAL B N 1
ATOM 2328 C CA . VAL B 1 137 ? 17.5 -1.465 -32.375 1 35.91 137 VAL B CA 1
ATOM 2329 C C . VAL B 1 137 ? 18.625 -1.267 -33.375 1 35.91 137 VAL B C 1
ATOM 2331 O O . VAL B 1 137 ? 18.906 -2.158 -34.188 1 35.91 137 VAL B O 1
ATOM 2334 N N . GLN B 1 138 ? 19.109 -0.119 -33.25 1 37.22 138 GLN B N 1
ATOM 2335 C CA . GLN B 1 138 ? 20.25 0.106 -34.125 1 37.22 138 GLN B CA 1
ATOM 2336 C C . GLN B 1 138 ? 21.391 -0.851 -33.781 1 37.22 138 GLN B C 1
ATOM 2338 O O . GLN B 1 138 ? 22.062 -1.358 -34.688 1 37.22 138 GLN B O 1
ATOM 2343 N N . GLN B 1 139 ? 21.453 -1.025 -32.469 1 36.53 139 GLN B N 1
ATOM 2344 C CA . GLN B 1 139 ? 22.531 -1.962 -32.156 1 36.53 139 GLN B CA 1
ATOM 2345 C C . GLN B 1 139 ? 22.156 -3.383 -32.562 1 36.53 139 GLN B C 1
ATOM 2347 O O . GLN B 1 139 ? 23.031 -4.156 -32.969 1 36.53 139 GLN B O 1
ATOM 2352 N N . GLN B 1 140 ? 20.875 -3.629 -32.375 1 33.16 140 GLN B N 1
ATOM 2353 C CA . GLN B 1 140 ? 20.516 -4.977 -32.812 1 33.16 140 GLN B CA 1
ATOM 2354 C C . GLN B 1 140 ? 20.594 -5.102 -34.344 1 33.16 140 GLN B C 1
ATOM 2356 O O . GLN B 1 140 ? 20.781 -6.199 -34.844 1 33.16 140 GLN B O 1
ATOM 2361 N N . SER B 1 141 ? 20.203 -4.027 -34.875 1 37.97 141 SER B N 1
ATOM 2362 C CA . SER B 1 141 ? 20.297 -4.133 -36.344 1 37.97 141 SER B CA 1
ATOM 2363 C C . SER B 1 141 ? 21.734 -4.344 -36.781 1 37.97 141 SER B C 1
ATOM 2365 O O . SER B 1 141 ? 22 -4.695 -37.938 1 37.97 141 SER B O 1
ATOM 2367 N N . LEU B 1 142 ? 22.625 -3.857 -35.906 1 35.09 142 LEU B N 1
ATOM 2368 C CA . LEU B 1 142 ? 24 -4.074 -36.344 1 35.09 142 LEU B CA 1
ATOM 2369 C C . LEU B 1 142 ? 24.438 -5.508 -36.062 1 35.09 142 LEU B C 1
ATOM 2371 O O . LEU B 1 142 ? 25.641 -5.812 -36.062 1 35.09 142 LEU B O 1
ATOM 2375 N N . ALA B 1 143 ? 23.406 -6.266 -35.625 1 34.44 143 ALA B N 1
ATOM 2376 C CA . ALA B 1 143 ? 23.922 -7.625 -35.562 1 34.44 143 ALA B CA 1
ATOM 2377 C C . ALA B 1 143 ? 24.516 -8.062 -36.906 1 34.44 143 ALA B C 1
ATOM 2379 O O . ALA B 1 143 ? 24 -7.691 -37.938 1 34.44 143 ALA B O 1
ATOM 2380 N N . PRO B 1 144 ? 25.672 -8.516 -36.875 1 33.75 144 PRO B N 1
ATOM 2381 C CA . PRO B 1 144 ? 26.406 -8.953 -38.062 1 33.75 144 PRO B CA 1
ATOM 2382 C C . PRO B 1 144 ? 25.609 -9.914 -38.938 1 33.75 144 PRO B C 1
ATOM 2384 O O . PRO B 1 144 ? 24.844 -10.727 -38.406 1 33.75 144 PRO B O 1
ATOM 2387 N N . GLN B 1 145 ? 25.109 -9.406 -40.031 1 32.06 145 GLN B N 1
ATOM 2388 C CA . GLN B 1 145 ? 24.641 -10.242 -41.125 1 32.06 145 GLN B CA 1
ATOM 2389 C C . GLN B 1 145 ? 25.547 -11.453 -41.344 1 32.06 145 GLN B C 1
ATOM 2391 O O . GLN B 1 145 ? 26.75 -11.305 -41.531 1 32.06 145 GLN B O 1
ATOM 2396 N N . PHE B 1 146 ? 25.219 -12.5 -40.625 1 30.33 146 PHE B N 1
ATOM 2397 C CA . PHE B 1 146 ? 25.922 -13.75 -40.906 1 30.33 146 PHE B CA 1
ATOM 2398 C C . PHE B 1 146 ? 25.953 -14.055 -42.375 1 30.33 146 PHE B C 1
ATOM 2400 O O . PHE B 1 146 ? 24.922 -14.094 -43.031 1 30.33 146 PHE B O 1
ATOM 2407 N N . GLN B 1 147 ? 26.844 -13.508 -43.031 1 30.3 147 GLN B N 1
ATOM 2408 C CA . GLN B 1 147 ? 27.219 -13.93 -44.375 1 30.3 147 GLN B CA 1
ATOM 2409 C C . GLN B 1 147 ? 27.375 -15.445 -44.469 1 30.3 147 GLN B C 1
ATOM 2411 O O . GLN B 1 147 ? 28.062 -16.047 -43.625 1 30.3 147 GLN B O 1
ATOM 2416 N N . TYR B 1 148 ? 26.219 -16.125 -44.812 1 29.58 148 TYR B N 1
ATOM 2417 C CA . TYR B 1 148 ? 26.406 -17.516 -45.25 1 29.58 148 TYR B CA 1
ATOM 2418 C C . TYR B 1 148 ? 27.641 -17.672 -46.125 1 29.58 148 TYR B C 1
ATOM 2420 O O . TYR B 1 148 ? 27.859 -16.875 -47.031 1 29.58 148 TYR B O 1
ATOM 2428 N N . PRO B 1 149 ? 28.578 -18.469 -45.5 1 32.25 149 PRO B N 1
ATOM 2429 C CA . PRO B 1 149 ? 29.672 -18.828 -46.406 1 32.25 149 PRO B CA 1
ATOM 2430 C C . PRO B 1 149 ? 29.172 -19.562 -47.656 1 32.25 149 PRO B C 1
ATOM 2432 O O . PRO B 1 149 ? 28.125 -20.219 -47.625 1 32.25 149 PRO B O 1
#

Organism: Paramecium tetraurelia (NCBI:txid5888)

Sequence (298 aa):
MDDRKRKIVIKGANLTRSTKLFSKMNPFVKIITQKQQYRSSISKAAEKNPIWNDTELIEVDTGENIKLQILDFNSRVEPELIAETTLTSEELLGCVLKKDVFYQQQVVGQIELEIQKTIRQDANYVQNRVQEFINTVQQQSLAPQFQYPMDDRKRKIVIKGANLTRSTKLFSKMNPFVKIITQKQQYRSSISKAAEKNPIWNDTELIEVDTGENIKLQILDFNSRVEPELIAETTLTSEELLGCVLKKDVFYQQQVVGQIELEIQKTIRQDANYVQNRVQEFINTVQQQSLAPQFQYP

Nearest PDB structures (foldseek):
  5a50-assembly1_B  TM=8.062E-01  e=2.801E-06  Arabidopsis thaliana
  5a4x-assembly1_A  TM=8.549E-01  e=2.016E-05  Arabidopsis thaliana
  9bky-assembly1_A  TM=7.298E-01  e=1.084E-05  Trichomonas vaginalis G3
  9bky-assembly3_C  TM=6.854E-01  e=3.929E-06  Trichomonas vaginalis G3
  2ep6-assembly1_A  TM=8.243E-01  e=3.196E-04  Homo sapiens

pLDDT: mean 80.28, std 23.81, range [29.58, 98.88]

InterPro domains:
  IPR000008 C2 domain [PF00168] (9-91)
  IPR000008 C2 domain [PS50004] (1-103)
  IPR000008 C2 domain [SM00239] (4-101)
  IPR035892 C2 domain superfamily [G3DSA:2.60.40.150] (7-147)
  IPR035892 C2 domain superfamily [SSF49562] (8-99)

Secondary structure (DSSP, 8-state):
--TTEEEEEEEEEEES--S-SSS---EEEEEE-SS-EEE----TT-TTS-EEEEEEEEE--TT-EEEEEEEE--SSSPPEEEEEEEEEHHHHHH-EEEEEEEETTEEEEEEEEEEEE-----HHHHHHHHHHHHHHHHHHHTS------/--TTEEEEEEEEEEE---S-SSS---EEEEEE-SS-EEEPPP-TT-TTS-EEEEEEEEE--TT-EEEEEEEE--SSSPPEEEEEEEEEHHHHHH-EEEEEEEETTEEEEEEEEEEEE-----HHHHHHHHHHHHHHHHHHHTS------

Radius of gyration: 24.48 Å; Cα contacts (8 Å, |Δi|>4): 647; chains: 2; bounding box: 46×87×72 Å